Protein AF-A0A3D0QHU1-F1 (afdb_monomer_lite)

Structure (mmCIF, N/CA/C/O backbone):
data_AF-A0A3D0QHU1-F1
#
_entry.id   AF-A0A3D0QHU1-F1
#
loop_
_atom_site.group_PDB
_atom_site.id
_atom_site.type_symbol
_atom_site.label_atom_id
_atom_site.label_alt_id
_atom_site.label_comp_id
_atom_site.label_asym_id
_atom_site.label_entity_id
_atom_site.label_seq_id
_atom_site.pdbx_PDB_ins_code
_atom_site.Cartn_x
_atom_site.Cartn_y
_atom_site.Cartn_z
_atom_site.occupancy
_atom_site.B_iso_or_equiv
_atom_site.auth_seq_id
_atom_site.auth_comp_id
_atom_site.auth_asym_id
_atom_site.auth_atom_id
_atom_site.pdbx_PDB_model_num
ATOM 1 N N . MET A 1 1 ? -29.607 -23.407 36.272 1.00 60.84 1 MET A N 1
ATOM 2 C CA . MET A 1 1 ? -28.582 -22.787 35.402 1.00 60.84 1 MET A CA 1
ATOM 3 C C . MET A 1 1 ? -27.653 -21.960 36.272 1.00 60.84 1 MET A C 1
ATOM 5 O O . MET A 1 1 ? -28.146 -21.357 37.217 1.00 60.84 1 MET A O 1
ATOM 9 N N . SER A 1 2 ? -26.344 -21.975 36.018 1.00 86.00 2 SER A N 1
ATOM 10 C CA . SER A 1 2 ? -25.375 -21.227 36.826 1.00 86.00 2 SER A CA 1
ATOM 11 C C . SER A 1 2 ? -25.426 -19.734 36.488 1.00 86.00 2 SER A C 1
ATOM 13 O O . SER A 1 2 ? -25.485 -19.359 35.318 1.00 86.00 2 SER A O 1
ATOM 15 N N . CYS A 1 3 ? -25.388 -18.875 37.510 1.00 96.00 3 CYS A N 1
ATOM 16 C CA . CYS A 1 3 ? -25.298 -17.421 37.333 1.00 96.00 3 CYS A CA 1
ATOM 17 C C . CYS A 1 3 ? -24.066 -17.012 36.507 1.00 96.00 3 CYS A C 1
ATOM 19 O O . CYS A 1 3 ? -24.105 -16.009 35.809 1.00 96.00 3 CYS A O 1
ATOM 21 N N . GLU A 1 4 ? -23.013 -17.831 36.518 1.00 96.00 4 GLU A N 1
ATOM 22 C CA . GLU A 1 4 ? -21.766 -17.630 35.776 1.00 96.00 4 GLU A CA 1
ATOM 23 C C . GLU A 1 4 ? -21.974 -17.408 34.266 1.00 96.00 4 GLU A C 1
ATOM 25 O O . GLU A 1 4 ? -21.399 -16.481 33.696 1.00 96.00 4 GLU A O 1
ATOM 30 N N . ARG A 1 5 ? -22.857 -18.183 33.614 1.00 95.25 5 ARG A N 1
ATOM 31 C CA . ARG A 1 5 ? -23.176 -17.974 32.187 1.00 95.25 5 ARG A CA 1
ATOM 32 C C . ARG A 1 5 ? -23.801 -16.597 31.960 1.00 95.25 5 ARG A C 1
ATOM 34 O O . ARG A 1 5 ? -23.444 -15.895 31.020 1.00 95.25 5 ARG A O 1
ATOM 41 N N . TYR A 1 6 ? -24.740 -16.211 32.818 1.00 96.25 6 TYR A N 1
ATOM 42 C CA . TYR A 1 6 ? -25.447 -14.940 32.684 1.00 96.25 6 TYR A CA 1
ATOM 43 C C . TYR A 1 6 ? -24.551 -13.745 32.999 1.00 96.25 6 TYR A C 1
ATOM 45 O O . TYR A 1 6 ? -24.709 -12.703 32.374 1.00 96.25 6 TYR A O 1
ATOM 53 N N . GLN A 1 7 ? -23.564 -13.902 33.881 1.00 95.38 7 GLN A N 1
ATOM 54 C CA . GLN A 1 7 ? -22.543 -12.882 34.121 1.00 95.38 7 GLN A CA 1
ATOM 55 C C . GLN A 1 7 ? -21.712 -12.588 32.871 1.00 95.38 7 GLN A C 1
ATOM 57 O O . GLN A 1 7 ? -21.484 -11.426 32.549 1.00 95.38 7 GLN A O 1
ATOM 62 N N . GLN A 1 8 ? -21.343 -13.612 32.098 1.00 94.69 8 GLN A N 1
ATOM 63 C CA . GLN A 1 8 ? -20.674 -13.404 30.809 1.00 94.69 8 GLN A CA 1
ATOM 64 C C . GLN A 1 8 ? -21.583 -12.661 29.817 1.00 94.69 8 GLN A C 1
ATOM 66 O O . GLN A 1 8 ? -21.144 -11.714 29.166 1.00 94.69 8 GLN A O 1
ATOM 71 N N . LEU A 1 9 ? -22.868 -13.033 29.752 1.00 95.81 9 LEU A N 1
ATOM 72 C CA . LEU A 1 9 ? -23.851 -12.377 28.880 1.00 95.81 9 LEU A CA 1
ATOM 73 C C . LEU A 1 9 ? -24.133 -10.919 29.277 1.00 95.81 9 LEU A C 1
ATOM 75 O O . LEU A 1 9 ? -24.399 -10.095 28.403 1.00 95.81 9 LEU A O 1
ATOM 79 N N . LEU A 1 10 ? -24.029 -10.565 30.563 1.00 95.44 10 LEU A N 1
ATOM 80 C CA . LEU A 1 10 ? -24.201 -9.184 31.033 1.00 95.44 10 LEU A CA 1
ATOM 81 C C . LEU A 1 10 ? -23.177 -8.223 30.414 1.00 95.44 10 LEU A C 1
ATOM 83 O O . LEU A 1 10 ? -23.517 -7.070 30.148 1.00 95.44 10 LEU A O 1
ATOM 87 N N . HIS A 1 11 ? -21.953 -8.689 30.153 1.00 91.19 11 HIS A N 1
ATOM 88 C CA . HIS A 1 11 ? -20.897 -7.882 29.533 1.00 91.19 11 HIS A CA 1
ATOM 89 C C . HIS A 1 11 ? -21.036 -7.741 28.012 1.00 91.19 11 HIS A C 1
ATOM 91 O O . HIS A 1 11 ? -20.431 -6.837 27.441 1.00 91.19 11 HIS A O 1
ATOM 97 N N . LEU A 1 12 ? -21.840 -8.598 27.379 1.00 91.88 12 LEU A N 1
ATOM 98 C CA . LEU A 1 12 ? -22.061 -8.639 25.930 1.00 91.88 12 LEU A CA 1
ATOM 99 C C . LEU A 1 12 ? -23.390 -7.993 25.510 1.00 91.88 12 LEU A C 1
ATOM 101 O O . LEU A 1 12 ? -23.784 -8.081 24.355 1.00 91.88 12 LEU A O 1
ATOM 105 N N . ASN A 1 13 ? -24.132 -7.353 26.417 1.00 85.44 13 ASN A N 1
ATOM 106 C CA . ASN A 1 13 ? -25.499 -6.899 26.136 1.00 85.44 13 ASN A CA 1
ATOM 107 C C . ASN A 1 13 ? -25.589 -5.614 25.279 1.00 85.44 13 ASN A C 1
ATOM 109 O O . ASN A 1 13 ? -26.492 -4.793 25.462 1.00 85.44 13 ASN A O 1
ATOM 113 N N . ARG A 1 14 ? -24.648 -5.395 24.355 1.00 85.25 14 ARG A N 1
ATOM 114 C CA . ARG A 1 14 ? -24.746 -4.315 23.370 1.00 85.25 14 ARG A CA 1
ATOM 115 C C . ARG A 1 14 ? -25.581 -4.750 22.165 1.00 85.25 14 ARG A C 1
ATOM 117 O O . ARG A 1 14 ? -25.627 -5.939 21.837 1.00 85.25 14 ARG A O 1
ATOM 124 N N . PRO A 1 15 ? -26.215 -3.794 21.460 1.00 85.56 15 PRO A N 1
ATOM 125 C CA . PRO A 1 15 ? -26.951 -4.097 20.239 1.00 85.56 15 PRO A CA 1
ATOM 126 C C . PRO A 1 15 ? -26.051 -4.819 19.224 1.00 85.56 15 PRO A C 1
ATOM 128 O O . PRO A 1 15 ? -25.080 -4.245 18.740 1.00 85.56 15 PRO A O 1
ATOM 131 N N . GLY A 1 16 ? -26.377 -6.076 18.914 1.00 90.25 16 GLY A N 1
ATOM 132 C CA . GLY A 1 16 ? -25.651 -6.903 17.942 1.00 90.25 16 GLY A CA 1
ATOM 133 C C . GLY A 1 16 ? -24.552 -7.813 18.508 1.00 90.25 16 GLY A C 1
ATOM 134 O O . GLY A 1 16 ? -24.006 -8.603 17.744 1.00 90.25 16 GLY A O 1
ATOM 135 N N . GLU A 1 17 ? -24.243 -7.754 19.808 1.00 93.19 17 GLU A N 1
ATOM 136 C CA . GLU A 1 17 ? -23.217 -8.612 20.435 1.00 93.19 17 GLU A CA 1
ATOM 137 C C . GLU A 1 17 ? -23.781 -9.932 21.004 1.00 93.19 17 GLU A C 1
ATOM 139 O O . GLU A 1 17 ? -23.037 -10.902 21.142 1.00 93.19 17 GLU A O 1
ATOM 144 N N . ILE A 1 18 ? -25.092 -10.007 21.277 1.00 96.56 18 ILE A N 1
ATOM 145 C CA . ILE A 1 18 ? -25.784 -11.229 21.727 1.00 96.56 18 ILE A CA 1
ATOM 146 C C . ILE A 1 18 ? -26.901 -11.647 20.772 1.00 96.56 18 ILE A C 1
ATOM 148 O O . ILE A 1 18 ? -27.542 -10.817 20.122 1.00 96.56 18 ILE A O 1
ATOM 152 N N . SER A 1 19 ? -27.160 -12.956 20.716 1.00 96.38 19 SER A N 1
ATOM 153 C CA . SER A 1 19 ? -28.305 -13.497 19.986 1.00 96.38 19 SER A CA 1
ATOM 154 C C . SER A 1 19 ? -29.624 -13.053 20.638 1.00 96.38 19 SER A C 1
ATOM 156 O O . SER A 1 19 ? -29.691 -12.833 21.849 1.00 96.38 19 SER A O 1
ATOM 158 N N . ALA A 1 20 ? -30.702 -12.945 19.853 1.00 95.81 20 ALA A N 1
ATOM 159 C CA . ALA A 1 20 ? -32.018 -12.580 20.387 1.00 95.81 20 ALA A CA 1
ATOM 160 C C . ALA A 1 20 ? -32.514 -13.579 21.451 1.00 95.81 20 ALA A C 1
ATOM 162 O O . ALA A 1 20 ? -33.100 -13.173 22.452 1.00 95.81 20 ALA A O 1
ATOM 163 N N . VAL A 1 21 ? -32.204 -14.868 21.265 1.00 96.50 21 VAL A N 1
ATOM 164 C CA . VAL A 1 21 ? -32.568 -15.946 22.194 1.00 96.50 21 VAL A CA 1
ATOM 165 C C . VAL A 1 21 ? -31.836 -15.790 23.527 1.00 96.50 21 VAL A C 1
ATOM 167 O O . VAL A 1 21 ? -32.472 -15.847 24.576 1.00 96.50 21 VAL A O 1
ATOM 170 N N . ASP A 1 22 ? -30.525 -15.527 23.507 1.00 96.31 22 ASP A N 1
ATOM 171 C CA . ASP A 1 22 ? -29.757 -15.289 24.738 1.00 96.31 22 ASP A CA 1
ATOM 172 C C . ASP A 1 22 ? -30.190 -13.993 25.438 1.00 96.31 22 ASP A C 1
ATOM 174 O O . ASP A 1 22 ? -30.160 -13.913 26.664 1.00 96.31 22 ASP A O 1
ATOM 178 N N . ALA A 1 23 ? -30.629 -12.983 24.680 1.00 96.38 23 ALA A N 1
ATOM 179 C CA . ALA A 1 23 ? -31.162 -11.743 25.239 1.00 96.38 23 ALA A CA 1
ATOM 180 C C . ALA A 1 23 ? -32.501 -11.955 25.968 1.00 96.38 23 ALA A C 1
ATOM 182 O O . ALA A 1 23 ? -32.732 -11.348 27.018 1.00 96.38 23 ALA A O 1
ATOM 183 N N . ASP A 1 24 ? -33.390 -12.788 25.416 1.00 96.38 24 ASP A N 1
ATOM 184 C CA . ASP A 1 24 ? -34.643 -13.191 26.066 1.00 96.38 24 ASP A CA 1
ATOM 185 C C . ASP A 1 24 ? -34.366 -14.026 27.328 1.00 96.38 24 ASP A C 1
ATOM 187 O O . ASP A 1 24 ? -34.910 -13.719 28.392 1.00 96.38 24 ASP A O 1
ATOM 191 N N . ASP A 1 25 ? -33.468 -15.012 27.235 1.00 96.69 25 ASP A N 1
ATOM 192 C CA . ASP A 1 25 ? -33.069 -15.881 28.354 1.00 96.69 25 ASP A CA 1
ATOM 193 C C . ASP A 1 25 ? -32.425 -15.063 29.490 1.00 96.69 25 ASP A C 1
ATOM 195 O O . ASP A 1 25 ? -32.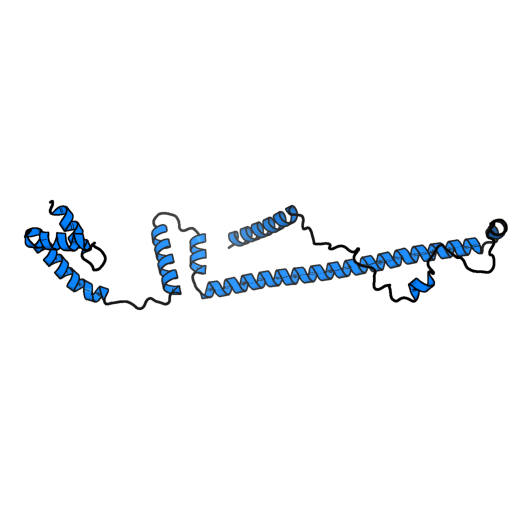798 -15.184 30.659 1.00 96.69 25 ASP A O 1
ATOM 199 N N . LEU A 1 26 ? -31.534 -14.121 29.154 1.00 96.62 26 LEU A N 1
ATOM 200 C CA . LEU A 1 26 ? -30.944 -13.186 30.114 1.00 96.62 26 LEU A CA 1
ATOM 201 C C . LEU A 1 26 ? -32.014 -12.314 30.784 1.00 96.62 26 LEU A C 1
ATOM 203 O O . LEU A 1 26 ? -31.979 -12.137 32.002 1.00 96.62 26 LEU A O 1
ATOM 207 N N . ARG A 1 27 ? -32.991 -11.788 30.030 1.00 96.56 27 ARG A N 1
ATOM 208 C CA . ARG A 1 27 ? -34.102 -11.004 30.603 1.00 96.56 27 ARG A CA 1
ATOM 209 C C . ARG A 1 27 ? -34.943 -11.836 31.567 1.00 96.56 27 ARG A C 1
ATOM 211 O O . ARG A 1 27 ? -35.277 -11.348 32.649 1.00 96.56 27 ARG A O 1
ATOM 218 N N . GLN A 1 28 ? -35.243 -13.082 31.209 1.00 97.12 28 GLN A N 1
ATOM 219 C CA . GLN A 1 28 ? -35.963 -14.000 32.085 1.00 97.12 28 GLN A CA 1
ATOM 220 C C . GLN A 1 28 ? -35.155 -14.301 33.353 1.00 97.12 28 GLN A C 1
ATOM 222 O O . GLN A 1 28 ? -35.708 -14.266 34.453 1.00 97.12 28 GLN A O 1
ATOM 227 N N . HIS A 1 29 ? -33.847 -14.530 33.238 1.00 97.44 29 HIS A N 1
ATOM 228 C CA . HIS A 1 29 ? -32.978 -14.772 34.387 1.00 97.44 29 HIS A CA 1
ATOM 229 C C . HIS A 1 29 ? -32.900 -13.562 35.329 1.00 97.44 29 HIS A C 1
ATOM 231 O O . HIS A 1 29 ? -33.036 -13.713 36.545 1.00 97.44 29 HIS A O 1
ATOM 237 N N . LEU A 1 30 ? -32.750 -12.353 34.782 1.00 97.38 30 LEU A N 1
ATOM 238 C CA . LEU A 1 30 ? -32.680 -11.112 35.561 1.00 97.38 30 LEU A CA 1
ATOM 239 C C . LEU A 1 30 ? -33.965 -10.809 36.340 1.00 97.38 30 LEU A C 1
ATOM 241 O O . LEU A 1 30 ? -33.897 -10.120 37.356 1.00 97.38 30 LEU A O 1
ATOM 245 N N . ALA A 1 31 ? -35.112 -11.334 35.901 1.00 97.75 31 ALA A N 1
ATOM 246 C CA . ALA A 1 31 ? -36.370 -11.221 36.637 1.00 97.75 31 ALA A CA 1
ATOM 247 C C . ALA A 1 31 ? -36.408 -12.094 37.906 1.00 97.75 31 ALA A C 1
ATOM 249 O O . ALA A 1 31 ? -37.141 -11.773 38.838 1.00 97.75 31 ALA A O 1
ATOM 250 N N . HIS A 1 32 ? -35.621 -13.174 37.955 1.00 97.44 32 HIS A N 1
ATOM 251 C CA . HIS A 1 32 ? -35.656 -14.158 39.044 1.00 97.44 32 HIS A CA 1
ATOM 252 C C . HIS A 1 32 ? -34.399 -14.140 39.929 1.00 97.44 32 HIS A C 1
ATOM 254 O O . HIS A 1 32 ? -34.442 -14.630 41.055 1.00 97.44 32 HIS A O 1
ATOM 260 N N . CYS A 1 33 ? -33.276 -13.597 39.447 1.00 98.00 33 CYS A N 1
ATOM 261 C CA . CYS A 1 33 ? -31.999 -13.599 40.159 1.00 98.00 33 CYS A CA 1
ATOM 262 C C . CYS A 1 33 ? -31.597 -12.191 40.628 1.00 98.00 33 CYS A C 1
ATOM 264 O O . CYS A 1 33 ? -31.158 -11.353 39.836 1.00 98.00 33 CYS A O 1
ATOM 266 N N . GLU A 1 34 ? -31.693 -11.941 41.938 1.00 97.81 34 GLU A N 1
ATOM 267 C CA . GLU A 1 34 ? -31.392 -10.630 42.527 1.00 97.81 34 GLU A CA 1
ATOM 268 C C . GLU A 1 34 ? -29.927 -10.206 42.322 1.00 97.81 34 GLU A C 1
ATOM 270 O O . GLU A 1 34 ? -29.672 -9.055 41.956 1.00 97.81 34 GLU A O 1
ATOM 275 N N . SER A 1 35 ? -28.966 -11.123 42.476 1.00 97.38 35 SER A N 1
ATOM 276 C CA . SER A 1 35 ? -27.535 -10.821 42.323 1.00 97.38 35 SER A CA 1
ATOM 277 C C . SER A 1 35 ? -27.187 -10.356 40.905 1.00 97.38 35 SER A C 1
ATOM 279 O O . SER A 1 35 ? -26.593 -9.288 40.741 1.00 97.38 35 SER A O 1
ATOM 281 N N . CYS A 1 36 ? -27.635 -11.089 39.881 1.00 97.56 36 CYS A N 1
ATOM 282 C CA . CYS A 1 36 ? -27.457 -10.709 38.479 1.00 97.56 36 CYS A CA 1
ATOM 283 C C . CYS A 1 36 ? -28.189 -9.398 38.153 1.00 97.56 36 CYS A C 1
ATOM 285 O O . CYS A 1 36 ? -27.667 -8.567 37.411 1.00 97.56 36 CYS A O 1
ATOM 287 N N . SER A 1 37 ? -29.364 -9.153 38.750 1.00 98.00 37 SER A N 1
ATOM 288 C CA . SER A 1 37 ? -30.095 -7.890 38.566 1.00 98.00 37 SER A CA 1
ATOM 289 C C . SER A 1 37 ? -29.331 -6.677 39.121 1.00 98.00 37 SER A C 1
ATOM 291 O O . SER A 1 37 ? -29.318 -5.604 38.509 1.00 98.00 37 SER A O 1
ATOM 293 N N . LEU A 1 38 ? -28.652 -6.837 40.263 1.00 98.06 38 LEU A N 1
ATOM 294 C CA . LEU A 1 38 ? -27.828 -5.793 40.871 1.00 98.06 38 LEU A CA 1
ATOM 295 C C . LEU A 1 38 ? -26.593 -5.497 40.023 1.00 98.06 38 LEU A C 1
ATOM 297 O O . LEU A 1 38 ? -26.246 -4.328 39.836 1.00 98.06 38 LEU A O 1
ATOM 301 N N . GLU A 1 39 ? -25.950 -6.537 39.499 1.00 97.19 39 GLU A N 1
ATOM 302 C CA . GLU A 1 39 ? -24.809 -6.420 38.593 1.00 97.19 39 GLU A CA 1
ATOM 303 C C . GLU A 1 39 ? -25.204 -5.731 37.283 1.00 97.19 39 GLU A C 1
ATOM 305 O O . GLU A 1 39 ? -24.566 -4.756 36.881 1.00 97.19 39 GLU A O 1
ATOM 310 N N . TRP A 1 40 ? -26.344 -6.108 36.703 1.00 97.00 40 TRP A N 1
ATOM 311 C CA . TRP A 1 40 ? -26.905 -5.448 35.527 1.00 97.00 40 TRP A CA 1
ATOM 312 C C . TRP A 1 40 ? -27.123 -3.945 35.736 1.00 97.00 40 TRP A C 1
ATOM 314 O O . TRP A 1 40 ? -26.725 -3.127 34.907 1.00 97.00 40 TRP A O 1
ATOM 324 N N . ARG A 1 41 ? -27.663 -3.536 36.893 1.00 97.38 41 ARG A N 1
ATOM 325 C CA . ARG A 1 41 ? -27.813 -2.107 37.241 1.00 97.38 41 ARG A CA 1
ATOM 326 C C . ARG A 1 41 ? -26.475 -1.377 37.396 1.00 97.38 41 ARG A C 1
ATOM 328 O O . ARG A 1 41 ? -26.444 -0.147 37.297 1.00 97.38 41 ARG A O 1
ATOM 335 N N . ARG A 1 42 ? -25.378 -2.075 37.713 1.00 96.62 42 ARG A N 1
ATOM 336 C CA . ARG A 1 42 ? -24.026 -1.484 37.745 1.00 96.62 42 ARG A CA 1
ATOM 337 C C . ARG A 1 42 ? -23.501 -1.290 36.327 1.00 96.62 42 ARG A C 1
ATOM 339 O O . ARG A 1 42 ? -23.048 -0.190 36.023 1.00 96.62 42 ARG A O 1
ATOM 346 N N . VAL A 1 43 ? -23.649 -2.298 35.465 1.00 95.12 43 VAL A N 1
ATOM 347 C CA . VAL A 1 43 ? -23.278 -2.221 34.042 1.00 95.12 43 VAL A CA 1
ATOM 348 C C . VAL A 1 43 ? -24.036 -1.090 33.347 1.00 95.12 43 VAL A C 1
ATOM 350 O O . VAL A 1 43 ? -23.408 -0.202 32.781 1.00 95.12 43 VAL A O 1
ATOM 353 N N . GLN A 1 44 ? -25.361 -1.013 33.511 1.00 94.50 44 GLN A N 1
ATOM 354 C CA . GLN A 1 44 ? -26.166 0.074 32.937 1.00 94.50 44 GLN A CA 1
ATOM 355 C C . GLN A 1 44 ? -25.738 1.467 33.414 1.00 94.50 44 GLN A C 1
ATOM 357 O O . GLN A 1 44 ? -25.814 2.438 32.662 1.00 94.50 44 GLN A O 1
ATOM 362 N N . ARG A 1 45 ? -25.302 1.600 34.674 1.00 95.75 45 ARG A N 1
ATOM 363 C CA . ARG A 1 45 ? -24.761 2.871 35.177 1.00 95.75 45 ARG A CA 1
ATOM 364 C C . ARG A 1 45 ? -23.425 3.204 34.524 1.00 95.75 45 ARG A C 1
ATOM 366 O O . ARG A 1 45 ? -23.241 4.355 34.152 1.00 95.75 45 ARG A O 1
ATOM 373 N N . ALA A 1 46 ? -22.533 2.228 34.369 1.00 94.12 46 ALA A N 1
ATOM 374 C CA . ALA A 1 46 ? -21.262 2.413 33.673 1.00 94.12 46 ALA A CA 1
ATOM 375 C C . ALA A 1 46 ? -21.472 2.792 32.197 1.00 94.12 46 ALA A C 1
ATOM 377 O O . ALA A 1 46 ? -20.829 3.719 31.709 1.00 94.12 46 ALA A O 1
ATOM 378 N N . ASP A 1 47 ? -22.428 2.158 31.515 1.00 91.88 47 ASP A N 1
ATOM 379 C CA . ASP A 1 47 ? -22.758 2.466 30.122 1.00 91.88 47 ASP A CA 1
ATOM 380 C C . ASP A 1 47 ? -23.192 3.919 29.925 1.00 91.88 47 ASP A C 1
ATOM 382 O O . ASP A 1 47 ? -22.760 4.548 28.963 1.00 91.88 47 ASP A O 1
ATOM 386 N N . LYS A 1 48 ? -23.941 4.507 30.869 1.00 92.75 48 LYS A N 1
ATOM 387 C CA . LYS A 1 48 ? -24.302 5.937 30.811 1.00 92.75 48 LYS A CA 1
ATOM 388 C C . LYS A 1 48 ? -23.087 6.869 30.801 1.00 92.75 48 LYS A C 1
ATOM 390 O O . LYS A 1 48 ? -23.164 7.940 30.209 1.00 92.75 48 LYS A O 1
ATOM 395 N N . PHE A 1 49 ? -21.980 6.484 31.438 1.00 93.75 49 PHE A N 1
ATOM 396 C CA . PHE A 1 49 ? -20.734 7.259 31.407 1.00 93.75 49 PHE A CA 1
ATOM 397 C C . PHE A 1 49 ? -19.922 7.017 30.133 1.00 93.75 49 PHE A C 1
ATOM 399 O O . PHE A 1 49 ? -19.162 7.890 29.720 1.00 93.75 49 PHE A O 1
ATOM 406 N N . LEU A 1 50 ? -20.075 5.849 29.506 1.00 90.56 50 LEU A N 1
ATOM 407 C CA . LEU A 1 50 ? -19.398 5.514 28.254 1.00 90.56 50 LEU A CA 1
ATOM 408 C C . LEU A 1 50 ? -20.126 6.067 27.027 1.00 90.56 50 LEU A C 1
ATOM 410 O O . LEU A 1 50 ? -19.483 6.303 26.010 1.00 90.56 50 LEU A O 1
ATOM 414 N N . GLU A 1 51 ? -21.434 6.299 27.110 1.00 89.62 51 GLU A N 1
ATOM 415 C CA . GLU A 1 51 ? -22.240 6.764 25.980 1.00 89.62 51 GLU A CA 1
ATOM 416 C C . GLU A 1 51 ? -21.728 8.073 25.348 1.00 89.62 51 GLU A C 1
ATOM 418 O O . GLU A 1 51 ? -21.578 8.108 24.127 1.00 89.62 51 GLU A O 1
ATOM 423 N N . PRO A 1 52 ? -21.326 9.112 26.113 1.00 91.19 52 PRO A N 1
ATOM 424 C CA . PRO A 1 52 ? -20.717 10.309 25.533 1.00 91.19 52 PRO A CA 1
ATOM 425 C C . PRO A 1 52 ? -19.422 10.004 24.770 1.00 91.19 52 PRO A C 1
ATOM 427 O O . PRO A 1 52 ? -19.216 10.524 23.675 1.00 91.19 52 PRO A O 1
ATOM 430 N N . LEU A 1 53 ? -18.579 9.112 25.303 1.00 88.75 53 LEU A N 1
ATOM 431 C CA . LEU A 1 53 ? -17.329 8.698 24.656 1.00 88.75 53 LEU A CA 1
ATOM 432 C C . LEU A 1 53 ? -17.582 7.900 23.372 1.00 88.75 53 LEU A C 1
ATOM 434 O O . LEU A 1 53 ? -16.801 8.003 22.435 1.00 88.75 53 LEU A O 1
ATOM 438 N N . ARG A 1 54 ? -18.670 7.123 23.318 1.00 84.81 54 ARG A N 1
ATOM 439 C CA . ARG A 1 54 ? -19.090 6.375 22.121 1.00 84.81 54 ARG A CA 1
ATOM 440 C C . ARG A 1 54 ? -19.725 7.278 21.069 1.00 84.81 54 ARG A C 1
ATOM 442 O O . ARG A 1 54 ? -19.498 7.081 19.882 1.00 84.81 54 ARG A O 1
ATOM 449 N N . SER A 1 55 ? -20.507 8.265 21.505 1.00 87.25 55 SER A N 1
ATOM 450 C CA . SER A 1 55 ? -21.119 9.263 20.621 1.00 87.25 55 SER A CA 1
ATOM 451 C C . SER A 1 55 ? -20.083 10.193 19.989 1.00 87.25 55 SER A C 1
ATOM 453 O O . SER A 1 55 ? -20.318 10.765 18.925 1.00 87.25 55 SER A O 1
ATOM 455 N N . PHE A 1 56 ? -18.909 10.307 20.616 1.00 86.25 56 PHE A N 1
ATOM 456 C CA . PHE A 1 56 ? -17.749 10.935 20.017 1.00 86.25 56 PHE A CA 1
ATOM 457 C C . PHE A 1 56 ? -17.215 10.022 18.909 1.00 86.25 56 PHE A C 1
ATOM 459 O O . PHE A 1 56 ? -16.369 9.161 19.133 1.00 86.25 56 PHE A O 1
ATOM 466 N N . SER A 1 57 ? -17.740 10.200 17.699 1.00 78.19 57 SER A N 1
ATOM 467 C CA . SER A 1 57 ? -17.153 9.649 16.483 1.00 78.19 57 SER A CA 1
ATOM 468 C C . SER A 1 57 ? -16.141 10.674 15.972 1.00 78.19 57 SER A C 1
ATOM 470 O O . SER A 1 57 ? -16.542 11.626 15.296 1.00 78.19 57 SER A O 1
ATOM 472 N N . PRO A 1 58 ? -14.847 10.582 16.340 1.00 78.44 58 PRO A N 1
ATOM 473 C CA . PRO A 1 58 ? -13.863 11.459 15.737 1.00 78.44 58 PRO A CA 1
ATOM 474 C C . PRO A 1 58 ? -13.899 11.193 14.239 1.00 78.44 58 PRO A C 1
ATOM 476 O O . PRO A 1 58 ? -13.757 10.043 13.817 1.00 78.44 58 PRO A O 1
ATOM 479 N N . THR A 1 59 ? -14.094 12.241 13.438 1.00 80.19 59 THR A N 1
ATOM 480 C CA . THR A 1 59 ? -13.889 12.142 11.996 1.00 80.19 59 THR A CA 1
ATOM 481 C C . THR A 1 59 ? -12.487 11.579 11.810 1.00 80.19 59 THR A C 1
ATOM 483 O O . THR A 1 59 ? -11.527 12.231 12.243 1.00 80.19 59 THR A O 1
ATOM 486 N N . PRO A 1 60 ? -12.344 10.357 11.266 1.00 69.81 60 PRO A N 1
ATOM 487 C CA . PRO A 1 60 ? -11.030 9.776 11.129 1.00 69.81 60 PRO A CA 1
ATOM 488 C C . PRO A 1 60 ? -10.197 10.742 10.285 1.00 69.81 60 PRO A C 1
ATOM 490 O O . PRO A 1 60 ? -10.716 11.310 9.314 1.00 69.81 60 PRO A O 1
ATOM 493 N N . PRO A 1 61 ? -8.921 10.967 10.639 1.00 72.75 61 PRO A N 1
ATOM 494 C CA . PRO A 1 61 ? -8.030 11.648 9.719 1.00 72.75 61 PRO A CA 1
ATOM 495 C C . PRO A 1 61 ? -8.088 10.896 8.383 1.00 72.75 61 PRO A C 1
ATOM 497 O O . PRO A 1 61 ? -8.343 9.689 8.377 1.00 72.75 61 PRO A O 1
ATOM 500 N N . GLY A 1 62 ? -7.918 11.613 7.265 1.00 85.69 62 GLY A N 1
ATOM 501 C CA . GLY A 1 62 ? -8.113 11.057 5.921 1.00 85.69 62 GLY A CA 1
ATOM 502 C C . GLY A 1 62 ? -7.521 9.644 5.767 1.00 85.69 62 GLY A C 1
ATOM 503 O O . GLY A 1 62 ? -6.532 9.326 6.429 1.00 85.69 62 GLY A O 1
ATOM 504 N N . PRO A 1 63 ? -8.104 8.784 4.915 1.00 83.38 63 PRO A N 1
ATOM 505 C CA . PRO A 1 63 ? -7.860 7.331 4.903 1.00 83.38 63 PRO A CA 1
ATOM 506 C C . PRO A 1 63 ? -6.371 6.930 4.863 1.00 83.38 63 PRO A C 1
ATOM 508 O O . PRO A 1 63 ? -5.963 5.910 5.425 1.00 83.38 63 PRO A O 1
ATOM 511 N N . GLU A 1 64 ? -5.539 7.769 4.252 1.00 79.25 64 GLU A N 1
ATOM 512 C CA . GLU A 1 64 ? -4.083 7.636 4.190 1.00 79.25 64 GLU A CA 1
ATOM 513 C C . GLU A 1 64 ? -3.411 7.719 5.572 1.00 79.25 64 GLU A C 1
ATOM 515 O O . GLU A 1 64 ? -2.552 6.897 5.897 1.00 79.25 64 GLU A O 1
ATOM 520 N N . MET A 1 65 ? -3.835 8.662 6.418 1.00 80.75 65 MET A N 1
ATOM 521 C CA . MET A 1 65 ? -3.310 8.839 7.775 1.00 80.75 65 MET A CA 1
ATOM 522 C C . MET A 1 65 ? -3.745 7.704 8.699 1.00 80.75 65 MET A C 1
ATOM 524 O O . MET A 1 65 ? -2.948 7.254 9.518 1.00 80.75 65 MET A O 1
ATOM 528 N N . LEU A 1 66 ? -4.973 7.196 8.538 1.00 84.31 66 LEU A N 1
ATOM 529 C CA . LEU A 1 66 ? -5.450 6.045 9.309 1.00 84.31 66 LEU A CA 1
ATOM 530 C C . LEU A 1 66 ? -4.607 4.797 9.010 1.00 84.31 66 LEU A C 1
ATOM 532 O O . LEU A 1 66 ? -4.176 4.098 9.924 1.00 84.31 66 LEU A O 1
ATOM 536 N N . THR A 1 67 ? -4.318 4.556 7.729 1.00 82.75 67 THR A N 1
ATOM 537 C CA . THR A 1 67 ? -3.472 3.435 7.297 1.00 82.75 67 THR A CA 1
ATOM 538 C C . THR A 1 67 ? -2.054 3.577 7.848 1.00 82.75 67 THR A C 1
ATOM 540 O O . THR A 1 67 ? -1.484 2.605 8.346 1.00 82.75 67 THR A O 1
ATOM 543 N N . ALA A 1 68 ? -1.491 4.787 7.807 1.00 81.94 68 ALA A N 1
ATOM 544 C CA . ALA A 1 68 ? -0.177 5.062 8.376 1.00 81.94 68 ALA A CA 1
ATOM 545 C C . ALA A 1 68 ? -0.142 4.823 9.897 1.00 81.94 68 ALA A C 1
ATOM 547 O O . ALA A 1 68 ? 0.796 4.190 10.382 1.00 81.94 68 ALA A O 1
ATOM 548 N N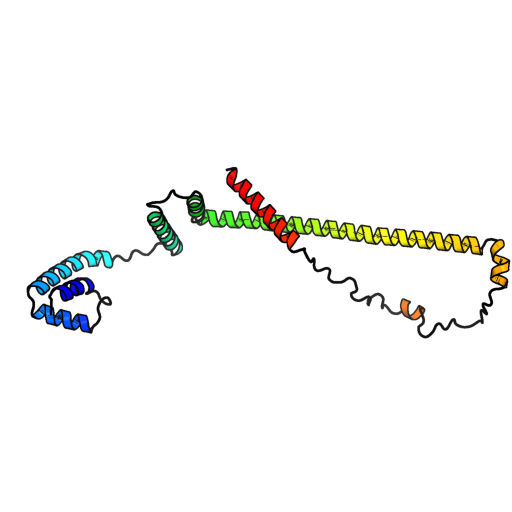 . ASP A 1 69 ? -1.165 5.262 10.639 1.00 84.38 69 ASP A N 1
ATOM 549 C CA . ASP A 1 69 ? -1.214 5.119 12.101 1.00 84.38 69 ASP A CA 1
ATOM 550 C C . ASP A 1 69 ? -1.425 3.659 12.533 1.00 84.38 69 ASP A C 1
ATOM 552 O O . ASP A 1 69 ? -0.753 3.177 13.446 1.00 84.38 69 ASP A O 1
ATOM 556 N N . ILE A 1 70 ? -2.282 2.909 11.827 1.00 86.69 70 ILE A N 1
ATOM 557 C CA . ILE A 1 70 ? -2.453 1.463 12.047 1.00 86.69 70 ILE A CA 1
ATOM 558 C C . ILE A 1 70 ? -1.133 0.734 11.790 1.00 86.69 70 ILE A C 1
ATOM 560 O O . ILE A 1 70 ? -0.670 -0.022 12.645 1.00 86.69 70 ILE A O 1
ATOM 564 N N . MET A 1 71 ? -0.495 0.985 10.644 1.00 83.50 71 MET A N 1
ATOM 565 C CA . MET A 1 71 ? 0.772 0.339 10.293 1.00 83.50 71 MET A CA 1
ATOM 566 C C . MET A 1 71 ? 1.880 0.672 11.293 1.00 83.50 71 MET A C 1
ATOM 568 O O . MET A 1 71 ? 2.683 -0.203 11.616 1.00 83.50 71 MET A O 1
ATOM 572 N N . ARG A 1 72 ? 1.901 1.904 11.813 1.00 82.75 72 ARG A N 1
ATOM 573 C CA . ARG A 1 72 ? 2.820 2.329 12.870 1.00 82.75 72 ARG A CA 1
ATOM 574 C C . ARG A 1 72 ? 2.585 1.548 14.164 1.00 82.75 72 ARG A C 1
ATOM 576 O O . ARG A 1 72 ? 3.529 0.971 14.693 1.00 82.75 72 ARG A O 1
ATOM 583 N N . ARG A 1 73 ? 1.337 1.447 14.636 1.00 84.94 73 ARG A N 1
ATOM 584 C CA . ARG A 1 73 ? 1.003 0.708 15.871 1.00 84.94 73 ARG A CA 1
ATOM 585 C C . ARG A 1 73 ? 1.276 -0.790 15.768 1.00 84.94 73 ARG A C 1
ATOM 587 O O . ARG A 1 73 ? 1.764 -1.379 16.731 1.00 84.94 73 ARG A O 1
ATOM 594 N N . VAL A 1 74 ? 0.987 -1.406 14.620 1.00 85.38 74 VAL A N 1
ATOM 595 C CA . VAL A 1 74 ? 1.302 -2.825 14.365 1.00 85.38 74 VAL A CA 1
ATOM 596 C C . VAL A 1 74 ? 2.812 -3.059 14.437 1.00 85.38 74 VAL A C 1
ATOM 598 O O . VAL A 1 74 ? 3.260 -4.037 15.027 1.00 85.38 74 VAL A O 1
ATOM 601 N N . ARG A 1 75 ? 3.617 -2.136 13.901 1.00 75.88 75 ARG A N 1
ATOM 602 C CA . ARG A 1 75 ? 5.080 -2.213 14.002 1.00 75.88 75 ARG A CA 1
ATOM 603 C C . ARG A 1 75 ? 5.584 -1.989 15.422 1.00 75.88 75 ARG A C 1
ATOM 605 O O . ARG A 1 75 ? 6.431 -2.749 15.879 1.00 75.88 75 ARG A O 1
ATOM 612 N N . ASP A 1 76 ? 5.039 -1.007 16.137 1.00 82.62 76 ASP A N 1
ATOM 613 C CA . ASP A 1 76 ? 5.425 -0.731 17.524 1.00 82.62 76 ASP A CA 1
ATOM 614 C C . ASP A 1 76 ? 5.137 -1.939 18.433 1.00 82.62 76 ASP A C 1
ATOM 616 O O . ASP A 1 76 ? 6.004 -2.335 19.211 1.00 82.62 76 ASP A O 1
ATOM 620 N N . THR A 1 77 ? 3.985 -2.595 18.254 1.00 80.81 77 THR A N 1
ATOM 621 C CA . THR A 1 77 ? 3.623 -3.829 18.979 1.00 80.81 77 THR A CA 1
ATOM 622 C C . THR A 1 77 ? 4.418 -5.062 18.544 1.00 80.81 77 THR A C 1
ATOM 624 O O . THR A 1 77 ? 4.699 -5.919 19.375 1.00 80.81 77 THR A O 1
ATOM 627 N N . ALA A 1 78 ? 4.842 -5.155 17.280 1.00 73.19 78 ALA A N 1
ATOM 628 C CA . ALA A 1 78 ? 5.745 -6.216 16.827 1.00 73.19 78 ALA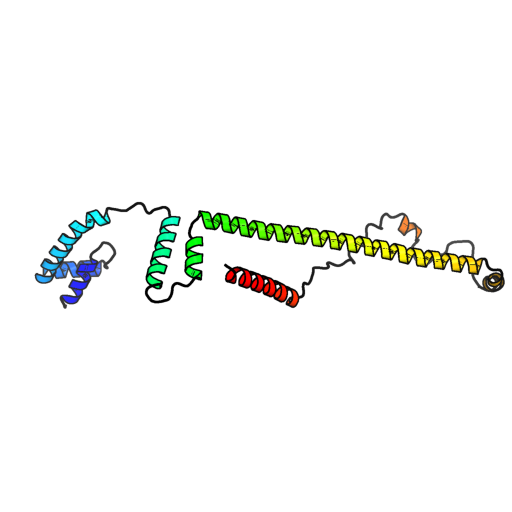 A CA 1
ATOM 629 C C . ALA A 1 78 ? 7.192 -6.020 17.327 1.00 73.19 78 ALA A C 1
ATOM 631 O O . ALA A 1 78 ? 7.936 -6.986 17.492 1.00 73.19 78 ALA A O 1
ATOM 632 N N . SER A 1 79 ? 7.599 -4.773 17.586 1.00 62.00 79 SER A N 1
ATOM 633 C CA . SER A 1 79 ? 8.986 -4.412 17.909 1.00 62.00 79 SER A CA 1
ATOM 634 C C . SER A 1 79 ? 9.376 -4.537 19.387 1.00 62.00 79 SER A C 1
ATOM 636 O O . SER A 1 79 ? 10.542 -4.344 19.722 1.00 62.00 79 SER A O 1
ATOM 638 N N . THR A 1 80 ? 8.460 -4.910 20.287 1.00 65.81 80 THR A N 1
ATOM 639 C CA . THR A 1 80 ? 8.723 -4.973 21.740 1.00 65.81 80 THR A CA 1
ATOM 640 C C . THR A 1 80 ? 9.721 -6.051 22.197 1.00 65.81 80 THR A C 1
ATOM 642 O O . THR A 1 80 ? 9.985 -6.143 23.391 1.00 65.81 80 THR A O 1
ATOM 645 N N . GLY A 1 81 ? 10.321 -6.843 21.299 1.00 60.97 81 GLY A N 1
ATOM 646 C CA . GLY A 1 81 ? 11.284 -7.887 21.688 1.00 60.97 81 GLY A CA 1
ATOM 647 C C . GLY A 1 81 ? 12.476 -8.122 20.757 1.00 60.97 81 GLY A C 1
ATOM 648 O O . GLY A 1 81 ? 13.333 -8.937 21.083 1.00 60.97 81 GLY A O 1
ATOM 649 N N . SER A 1 82 ? 12.572 -7.437 19.619 1.00 56.34 82 SER A N 1
ATOM 650 C CA . SER A 1 82 ? 13.582 -7.722 18.595 1.00 56.34 82 SER A CA 1
ATOM 651 C C . SER A 1 82 ? 14.214 -6.420 18.126 1.00 56.34 82 SER A C 1
ATOM 653 O O . SER A 1 82 ? 13.502 -5.450 17.871 1.00 56.34 82 SER A O 1
ATOM 655 N N . GLN A 1 83 ? 15.547 -6.383 18.063 1.00 69.00 83 GLN A N 1
ATOM 656 C CA . GLN A 1 83 ? 16.327 -5.256 17.555 1.00 69.00 83 GLN A CA 1
ATOM 657 C C . GLN A 1 83 ? 15.666 -4.682 16.297 1.00 69.00 83 GLN A C 1
ATOM 659 O O . GLN A 1 83 ? 15.543 -5.384 15.295 1.00 69.00 83 GLN A O 1
ATOM 664 N N . ARG A 1 84 ? 15.230 -3.415 16.355 1.00 67.00 84 ARG A N 1
ATOM 665 C CA . ARG A 1 84 ? 14.675 -2.710 15.193 1.00 67.00 84 ARG A CA 1
ATOM 666 C C . ARG A 1 84 ? 15.674 -2.821 14.046 1.00 67.00 84 ARG A C 1
ATOM 668 O O . ARG A 1 84 ? 16.756 -2.234 14.108 1.00 67.00 84 ARG A O 1
ATOM 675 N N . SER A 1 85 ? 15.310 -3.593 13.028 1.00 78.44 85 SER A N 1
ATOM 676 C CA . SER A 1 85 ? 16.119 -3.767 11.833 1.00 78.44 85 SER A CA 1
ATOM 677 C C . SER A 1 85 ? 16.273 -2.411 11.150 1.00 78.44 85 SER A C 1
ATOM 679 O O . SER A 1 85 ? 15.324 -1.629 11.073 1.00 78.44 85 SER A O 1
ATOM 681 N N . ILE A 1 86 ? 17.465 -2.117 10.631 1.00 82.44 86 ILE A N 1
ATOM 682 C CA . ILE A 1 86 ? 17.736 -0.892 9.857 1.00 82.44 86 ILE A CA 1
ATOM 683 C C . ILE A 1 86 ? 16.735 -0.764 8.694 1.00 82.44 86 ILE A C 1
ATOM 685 O O . ILE A 1 86 ? 16.314 0.339 8.346 1.00 82.44 86 ILE A O 1
ATOM 689 N N . ILE A 1 87 ? 16.277 -1.902 8.165 1.00 81.12 87 ILE A N 1
ATOM 690 C CA . ILE A 1 87 ? 15.273 -1.996 7.104 1.00 81.12 87 ILE A CA 1
ATOM 691 C C . ILE A 1 87 ? 13.933 -1.392 7.549 1.00 81.12 87 ILE A C 1
ATOM 693 O O . ILE A 1 87 ? 13.329 -0.642 6.785 1.00 81.12 87 ILE A O 1
ATOM 697 N N . ASP A 1 88 ? 13.494 -1.635 8.788 1.00 79.81 88 ASP A N 1
ATOM 698 C CA . ASP A 1 88 ? 12.235 -1.079 9.305 1.00 79.81 88 ASP A CA 1
ATOM 699 C C . ASP A 1 88 ? 12.302 0.447 9.410 1.00 79.81 88 ASP A C 1
ATOM 701 O O . ASP A 1 88 ? 11.334 1.141 9.100 1.00 79.81 88 ASP A O 1
ATOM 705 N N . ARG A 1 89 ? 13.476 0.985 9.765 1.00 81.31 89 ARG A N 1
ATOM 706 C CA . ARG A 1 89 ? 13.708 2.434 9.834 1.00 81.31 89 ARG A CA 1
ATOM 707 C C . ARG A 1 89 ? 13.681 3.086 8.453 1.00 81.31 89 ARG A C 1
ATOM 709 O O . ARG A 1 89 ? 13.170 4.195 8.307 1.00 81.31 89 ARG A O 1
ATOM 716 N N . ILE A 1 90 ? 14.212 2.403 7.440 1.00 81.69 90 ILE A N 1
ATOM 717 C CA . ILE A 1 90 ? 14.138 2.861 6.049 1.00 81.69 90 ILE A CA 1
ATOM 718 C C . ILE A 1 90 ? 12.681 2.808 5.569 1.00 81.69 90 ILE A C 1
ATOM 720 O O . ILE A 1 90 ? 12.186 3.786 5.010 1.00 81.69 90 ILE A O 1
ATOM 724 N N . LEU A 1 91 ? 11.957 1.721 5.847 1.00 82.00 91 LEU A N 1
ATOM 725 C CA . LEU A 1 91 ? 10.542 1.582 5.489 1.00 82.00 91 LEU A CA 1
ATOM 726 C C . LEU A 1 91 ? 9.656 2.646 6.153 1.00 82.00 91 LEU A C 1
ATOM 728 O O . LEU A 1 91 ? 8.753 3.159 5.491 1.00 82.00 91 LEU A O 1
ATOM 732 N N . ASP A 1 92 ? 9.931 3.024 7.407 1.00 81.94 92 ASP A N 1
ATOM 733 C CA . ASP A 1 92 ? 9.266 4.135 8.108 1.00 81.94 92 ASP A CA 1
ATOM 734 C C . ASP A 1 92 ? 9.393 5.457 7.338 1.00 81.94 92 ASP A C 1
ATOM 736 O O . ASP A 1 92 ? 8.408 6.178 7.163 1.00 81.94 92 ASP A O 1
ATOM 740 N N . ILE A 1 93 ? 10.584 5.751 6.814 1.00 83.75 93 ILE A N 1
ATOM 741 C CA . ILE A 1 93 ? 10.843 6.960 6.020 1.00 83.75 93 ILE A CA 1
ATOM 742 C C . ILE A 1 93 ? 10.038 6.934 4.710 1.00 83.75 93 ILE A C 1
ATOM 744 O O . ILE A 1 93 ? 9.476 7.954 4.304 1.00 83.75 93 ILE A O 1
ATOM 748 N N . PHE A 1 94 ? 9.878 5.758 4.100 1.00 81.12 94 PHE A N 1
ATOM 749 C CA . PHE A 1 94 ? 9.036 5.571 2.917 1.00 81.12 94 PHE A CA 1
ATOM 750 C C . PHE A 1 94 ? 7.525 5.663 3.192 1.00 81.12 94 PHE A C 1
ATOM 752 O O . PHE A 1 94 ? 6.755 5.669 2.234 1.00 81.12 94 PHE A O 1
ATOM 759 N N . LEU A 1 95 ? 7.041 5.750 4.439 1.00 80.19 95 LEU A N 1
ATOM 760 C CA . LEU A 1 95 ? 5.612 6.003 4.702 1.00 80.19 95 LEU A CA 1
ATOM 761 C C . LEU A 1 95 ? 5.204 7.465 4.553 1.00 80.19 95 LEU A C 1
ATOM 763 O O . LEU A 1 95 ? 4.017 7.734 4.371 1.00 80.19 95 LEU A O 1
ATOM 767 N N . VAL A 1 96 ? 6.154 8.398 4.575 1.00 84.50 96 VAL A N 1
ATOM 768 C CA . VAL A 1 96 ? 5.851 9.818 4.397 1.00 84.50 96 VAL A CA 1
ATOM 769 C C . VAL A 1 96 ? 5.512 10.081 2.920 1.00 84.50 96 VAL A C 1
ATOM 771 O O . VAL A 1 96 ? 6.347 9.799 2.056 1.00 84.50 96 VAL A O 1
ATOM 774 N N . PRO A 1 97 ? 4.335 10.656 2.591 1.00 79.81 97 PRO A N 1
ATOM 775 C CA . PRO A 1 97 ? 3.900 10.840 1.203 1.00 79.81 97 PRO A CA 1
ATOM 776 C C . PRO A 1 97 ? 4.923 11.590 0.345 1.00 79.81 97 PRO A C 1
ATOM 778 O O . PRO A 1 97 ? 5.216 11.175 -0.772 1.00 79.81 97 PRO A O 1
ATOM 781 N N . GLY A 1 98 ? 5.539 12.644 0.893 1.00 87.44 98 GLY A N 1
ATOM 782 C CA . GLY A 1 98 ? 6.557 13.426 0.186 1.00 87.44 98 GLY A CA 1
ATOM 783 C C . GLY A 1 98 ? 7.780 12.606 -0.239 1.00 87.44 98 GLY A C 1
ATOM 784 O O . GLY A 1 98 ? 8.288 12.793 -1.341 1.00 87.44 98 GLY A O 1
ATOM 785 N N . VAL A 1 99 ? 8.209 11.651 0.592 1.00 88.00 99 VAL A N 1
ATOM 786 C CA . VAL A 1 99 ? 9.361 10.784 0.296 1.00 88.00 99 VAL A CA 1
ATOM 787 C C . VAL A 1 99 ? 9.014 9.741 -0.766 1.00 88.00 99 VAL A C 1
ATOM 789 O O . VAL A 1 99 ? 9.847 9.395 -1.600 1.00 88.00 99 VAL A O 1
ATOM 792 N N . ARG A 1 100 ? 7.763 9.264 -0.799 1.00 85.31 100 ARG A N 1
ATOM 793 C CA . ARG A 1 100 ? 7.307 8.335 -1.845 1.00 85.31 100 ARG A CA 1
ATOM 794 C C . ARG A 1 100 ? 7.392 8.973 -3.223 1.00 85.31 100 ARG A C 1
ATOM 796 O O . ARG A 1 100 ? 7.942 8.367 -4.138 1.00 85.31 100 ARG A O 1
ATOM 803 N N . TYR A 1 101 ? 6.886 10.196 -3.363 1.00 89.50 101 TYR A N 1
ATOM 804 C CA . TYR A 1 101 ? 6.905 10.891 -4.649 1.00 89.50 101 TYR A CA 1
ATOM 805 C C . TYR A 1 101 ? 8.331 11.201 -5.115 1.00 89.50 101 TYR A C 1
ATOM 807 O O . TYR A 1 101 ? 8.629 11.009 -6.293 1.00 89.50 101 TYR A O 1
ATOM 815 N N . SER A 1 102 ? 9.233 11.606 -4.211 1.00 90.81 102 SER A N 1
ATOM 816 C CA . SER A 1 102 ? 10.634 11.853 -4.574 1.00 90.81 102 SER A CA 1
ATOM 817 C C . SER A 1 102 ? 11.364 10.572 -4.980 1.00 90.81 102 SER A C 1
ATOM 819 O O . SER A 1 102 ? 12.087 10.573 -5.975 1.00 90.81 102 SER A O 1
ATOM 821 N N . ALA A 1 103 ? 11.128 9.461 -4.280 1.00 89.25 103 ALA A N 1
ATOM 822 C CA . ALA A 1 103 ? 11.710 8.172 -4.631 1.00 89.25 103 ALA A CA 1
ATOM 823 C C . ALA A 1 103 ? 11.197 7.647 -5.978 1.00 89.25 103 ALA A C 1
ATOM 825 O O . ALA A 1 103 ? 11.991 7.206 -6.806 1.00 89.25 103 ALA A O 1
ATOM 826 N N . VAL A 1 104 ? 9.888 7.739 -6.232 1.00 90.50 104 VAL A N 1
ATOM 827 C CA . VAL A 1 104 ? 9.300 7.357 -7.526 1.00 90.50 104 VAL A CA 1
ATOM 828 C C . VAL A 1 104 ? 9.880 8.210 -8.652 1.00 90.50 104 VAL A C 1
ATOM 830 O O . VAL A 1 104 ? 10.237 7.670 -9.700 1.00 90.50 104 VAL A O 1
ATOM 833 N N . ALA A 1 105 ? 10.038 9.518 -8.439 1.00 95.12 105 ALA A N 1
ATOM 834 C CA . ALA A 1 105 ? 10.673 10.401 -9.412 1.00 95.12 105 ALA A CA 1
ATOM 835 C C . ALA A 1 105 ? 12.135 10.002 -9.672 1.00 95.12 105 ALA A C 1
ATOM 837 O O . ALA A 1 105 ? 12.532 9.871 -10.828 1.00 95.12 105 ALA A O 1
ATOM 838 N N . ALA A 1 106 ? 12.916 9.735 -8.620 1.00 95.06 106 ALA A N 1
ATOM 839 C CA . ALA A 1 106 ? 14.309 9.308 -8.744 1.00 95.06 106 ALA A CA 1
ATOM 840 C C . ALA A 1 106 ? 14.440 7.985 -9.518 1.00 95.06 106 ALA A C 1
ATOM 842 O O . ALA A 1 106 ? 15.221 7.900 -10.465 1.00 95.06 106 ALA A O 1
ATOM 843 N N . ILE A 1 107 ? 13.627 6.980 -9.180 1.00 93.50 107 ILE A N 1
ATOM 844 C CA . ILE A 1 107 ? 13.591 5.693 -9.890 1.00 93.50 107 ILE A CA 1
ATOM 845 C C . ILE A 1 107 ? 13.211 5.903 -11.361 1.00 93.50 107 ILE A C 1
ATOM 847 O O . ILE A 1 107 ? 13.847 5.341 -12.251 1.00 93.50 107 ILE A O 1
ATOM 851 N N . SER A 1 108 ? 12.221 6.754 -11.632 1.00 94.62 108 SER A N 1
ATOM 852 C CA . SER A 1 108 ? 11.788 7.062 -12.999 1.00 94.62 108 SER A CA 1
ATOM 853 C C . SER A 1 108 ? 12.903 7.714 -13.818 1.00 94.62 108 SER A C 1
ATOM 855 O O . SER A 1 108 ? 13.111 7.342 -14.970 1.00 94.62 108 SER A O 1
ATOM 857 N N . VAL A 1 109 ? 13.668 8.638 -13.227 1.00 97.25 109 VAL A N 1
ATOM 858 C CA . VAL A 1 109 ? 14.827 9.269 -13.880 1.00 97.25 109 VAL A CA 1
ATOM 859 C C . VAL A 1 109 ? 15.906 8.238 -14.207 1.00 97.25 109 VAL A C 1
ATOM 861 O O . VAL A 1 109 ? 16.444 8.255 -15.313 1.00 97.25 109 VAL A O 1
ATOM 864 N N . VAL A 1 110 ? 16.197 7.311 -13.290 1.00 96.81 110 VAL A N 1
ATOM 865 C CA . VAL A 1 110 ? 17.174 6.235 -13.530 1.00 96.81 110 VAL A CA 1
ATOM 866 C C . VAL A 1 110 ? 16.722 5.331 -14.678 1.00 96.81 110 VAL A C 1
ATOM 868 O O . VAL A 1 110 ? 17.507 5.062 -15.586 1.00 96.81 110 VAL A O 1
ATOM 871 N N . ILE A 1 111 ? 15.453 4.915 -14.690 1.00 95.50 111 ILE A N 1
ATOM 872 C CA . ILE A 1 111 ? 14.889 4.095 -15.773 1.00 95.50 111 ILE A CA 1
ATOM 873 C C . ILE A 1 111 ? 14.967 4.840 -17.110 1.00 95.50 111 ILE A C 1
ATOM 875 O O . ILE A 1 111 ? 15.439 4.281 -18.097 1.00 95.50 111 ILE A O 1
ATOM 879 N N . MET A 1 112 ? 14.560 6.110 -17.146 1.00 97.12 112 MET A N 1
ATOM 880 C CA . MET A 1 112 ? 14.617 6.927 -18.362 1.00 97.12 112 MET A CA 1
ATOM 881 C C . MET A 1 112 ? 16.050 7.115 -18.866 1.00 97.12 112 MET A C 1
ATOM 883 O O . MET A 1 112 ? 16.284 7.064 -20.072 1.00 97.12 112 MET A O 1
ATOM 887 N N . SER A 1 113 ? 17.015 7.276 -17.957 1.00 97.44 113 SER A N 1
ATOM 888 C CA . SER A 1 113 ? 18.439 7.346 -18.296 1.00 97.44 113 SER A CA 1
ATOM 889 C C . SER A 1 113 ? 18.928 6.047 -18.942 1.00 97.44 113 SER A C 1
ATOM 891 O O . SER A 1 113 ? 19.559 6.085 -19.998 1.00 97.44 113 SER A O 1
ATOM 893 N N . LEU A 1 114 ? 18.571 4.889 -18.377 1.00 95.88 114 LEU A N 1
ATOM 894 C CA . LEU A 1 114 ? 18.916 3.581 -18.945 1.00 95.88 114 LEU A CA 1
ATOM 895 C C . LEU A 1 114 ? 18.291 3.369 -20.329 1.00 95.88 114 LEU A C 1
ATOM 897 O O . LEU A 1 114 ? 18.960 2.885 -21.243 1.00 95.88 114 LEU A O 1
ATOM 901 N N . VAL A 1 115 ? 17.032 3.772 -20.513 1.00 96.19 115 VAL A N 1
ATOM 902 C CA . VAL A 1 115 ? 16.368 3.717 -21.823 1.00 96.19 115 VAL A CA 1
ATOM 903 C C . VAL A 1 115 ? 17.105 4.601 -22.828 1.00 96.19 115 VAL A C 1
ATOM 905 O O . VAL A 1 115 ? 17.431 4.132 -23.917 1.00 96.19 115 VAL A O 1
ATOM 908 N N . ALA A 1 116 ? 17.442 5.839 -22.464 1.00 96.75 116 ALA A N 1
ATOM 909 C CA . ALA A 1 116 ? 18.196 6.733 -23.338 1.00 96.75 116 ALA A CA 1
ATOM 910 C C . ALA A 1 116 ? 19.557 6.132 -23.730 1.00 96.75 116 ALA A C 1
ATOM 912 O O . ALA A 1 116 ? 19.878 6.081 -24.915 1.00 96.75 116 ALA A O 1
ATOM 913 N N . GLN A 1 117 ? 20.316 5.603 -22.764 1.00 96.62 117 GLN A N 1
ATOM 914 C CA . GLN A 1 117 ? 21.589 4.920 -23.024 1.00 96.62 117 GLN A CA 1
ATOM 915 C C . GLN A 1 117 ? 21.422 3.741 -23.988 1.00 96.62 117 GLN A C 1
ATOM 917 O O . GLN A 1 117 ? 22.218 3.590 -24.913 1.00 96.62 117 GLN A O 1
ATOM 922 N N . SER A 1 118 ? 20.371 2.936 -23.814 1.00 94.50 118 SER A N 1
ATOM 923 C CA . SER A 1 118 ? 20.101 1.806 -24.707 1.00 94.50 118 SER A CA 1
ATOM 924 C C . SER A 1 118 ? 19.836 2.2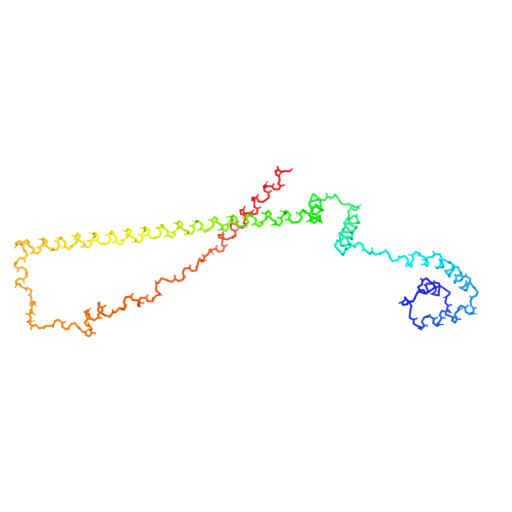59 -26.145 1.00 94.50 118 SER A C 1
ATOM 926 O O . SER A 1 118 ? 20.369 1.664 -27.076 1.00 94.50 118 SER A O 1
ATOM 928 N N . LEU A 1 119 ? 19.097 3.356 -26.336 1.00 95.62 119 LEU A N 1
ATOM 929 C CA . LEU A 1 119 ? 18.808 3.898 -27.664 1.00 95.62 119 LEU A CA 1
ATOM 930 C C . LEU A 1 119 ? 20.071 4.415 -28.362 1.00 95.62 119 LEU A C 1
ATOM 932 O O . LEU A 1 119 ? 20.250 4.141 -29.545 1.00 95.62 119 LEU A O 1
ATOM 936 N N . PHE A 1 120 ? 20.966 5.092 -27.635 1.00 96.19 120 PHE A N 1
ATOM 937 C CA . PHE A 1 120 ? 22.254 5.524 -28.189 1.00 96.19 120 PHE A CA 1
ATOM 938 C C . PHE A 1 120 ? 23.125 4.336 -28.616 1.00 96.19 120 PHE A C 1
ATOM 940 O O . PHE A 1 120 ? 23.678 4.345 -29.713 1.00 96.19 120 PHE A O 1
ATOM 947 N N . LEU A 1 121 ? 23.188 3.278 -27.801 1.00 95.12 121 LEU A N 1
ATOM 948 C CA . LEU A 1 121 ? 23.931 2.064 -28.154 1.00 95.12 121 LEU A CA 1
ATOM 949 C C . LEU A 1 121 ? 23.358 1.371 -29.399 1.00 95.12 121 LEU A C 1
ATOM 951 O O . LEU A 1 121 ? 24.116 0.866 -30.227 1.00 95.12 121 LEU A O 1
ATOM 955 N N . LEU A 1 122 ? 22.032 1.349 -29.551 1.00 93.56 122 LEU A N 1
ATOM 956 C CA . LEU A 1 122 ? 21.379 0.808 -30.745 1.00 93.56 122 LEU A CA 1
ATOM 957 C C . LEU A 1 122 ? 21.702 1.626 -32.006 1.00 93.56 122 LEU A C 1
ATOM 959 O O . LEU A 1 122 ? 21.929 1.033 -33.063 1.00 93.56 122 LEU A O 1
ATOM 963 N N . ASP A 1 123 ? 21.761 2.955 -31.902 1.00 94.00 123 ASP A N 1
ATOM 964 C CA . ASP A 1 123 ? 22.118 3.825 -33.030 1.00 94.00 123 ASP A CA 1
ATOM 965 C C . ASP A 1 123 ? 23.565 3.580 -33.485 1.00 94.00 123 ASP A C 1
ATOM 967 O O . ASP A 1 123 ? 23.820 3.351 -34.673 1.00 94.00 123 ASP A O 1
ATOM 971 N N . ASP A 1 124 ? 24.498 3.479 -32.534 1.00 93.56 124 ASP A N 1
ATOM 972 C CA . ASP A 1 124 ? 25.903 3.169 -32.809 1.00 93.56 124 ASP A CA 1
ATOM 973 C C . ASP A 1 124 ? 26.068 1.814 -33.510 1.00 93.56 124 ASP A C 1
ATOM 975 O O . ASP A 1 124 ? 26.786 1.724 -34.514 1.00 93.56 124 ASP A O 1
ATOM 979 N N . ILE A 1 125 ? 25.366 0.774 -33.042 1.00 93.56 125 ILE A N 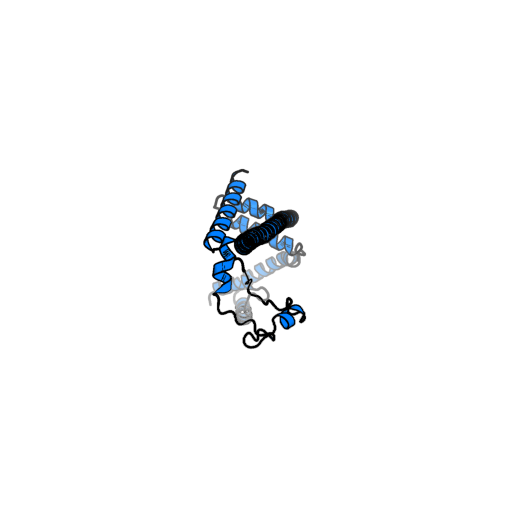1
ATOM 980 C CA . ILE A 1 125 ? 25.371 -0.555 -33.673 1.00 93.56 125 ILE A CA 1
ATOM 981 C C . ILE A 1 125 ? 24.827 -0.470 -35.101 1.00 93.56 125 ILE A C 1
ATOM 983 O O . ILE A 1 125 ? 25.462 -0.986 -36.023 1.00 93.56 125 ILE A O 1
ATOM 987 N N . SER A 1 126 ? 23.711 0.231 -35.317 1.00 92.25 126 SER A N 1
ATOM 988 C CA . SER A 1 126 ? 23.130 0.392 -36.656 1.00 92.25 126 SER A CA 1
ATOM 989 C C . SER A 1 126 ? 24.084 1.122 -37.611 1.00 92.25 126 SER A C 1
ATOM 991 O O . SER A 1 126 ? 24.218 0.770 -38.789 1.00 92.25 126 SER A O 1
ATOM 993 N N . SER A 1 127 ? 24.822 2.110 -37.097 1.00 93.50 127 SER A N 1
ATOM 994 C CA . SER A 1 127 ? 25.814 2.854 -37.867 1.00 93.50 127 SER A CA 1
ATOM 995 C C . SER A 1 127 ? 27.007 1.968 -38.242 1.00 93.50 127 SER A C 1
ATOM 997 O O . SER A 1 127 ? 27.490 2.023 -39.379 1.00 93.50 127 SER A O 1
ATOM 999 N N . LEU A 1 128 ? 27.453 1.107 -37.321 1.00 92.62 128 LEU A N 1
ATOM 1000 C CA . LEU A 1 128 ? 28.521 0.136 -37.544 1.00 92.62 128 LEU A CA 1
ATOM 1001 C C . LEU A 1 128 ? 28.099 -0.921 -38.562 1.00 92.62 128 LEU A C 1
ATOM 1003 O O . LEU A 1 128 ? 28.873 -1.218 -39.473 1.00 92.62 128 LEU A O 1
ATOM 1007 N N . GLU A 1 129 ? 26.873 -1.432 -38.476 1.00 91.00 129 GLU A N 1
ATOM 1008 C CA . GLU A 1 129 ? 26.315 -2.359 -39.462 1.00 91.00 129 GLU A CA 1
ATOM 1009 C C . GLU A 1 129 ? 26.273 -1.729 -40.856 1.00 91.00 129 GLU A C 1
ATOM 1011 O O . GLU A 1 129 ? 26.800 -2.306 -41.810 1.00 91.00 129 GLU A O 1
ATOM 1016 N N . ASN A 1 130 ? 25.771 -0.498 -40.980 1.00 91.44 130 ASN A N 1
ATOM 1017 C CA . ASN A 1 130 ? 25.749 0.229 -42.253 1.00 91.44 130 ASN A CA 1
ATOM 1018 C C . ASN A 1 130 ? 27.162 0.459 -42.822 1.00 91.44 130 ASN A C 1
ATOM 1020 O O . ASN A 1 130 ? 27.396 0.336 -44.034 1.00 91.44 130 ASN A O 1
ATOM 1024 N N . ARG A 1 131 ? 28.145 0.745 -41.959 1.00 91.12 131 ARG A N 1
ATOM 1025 C CA . ARG A 1 131 ? 29.560 0.872 -42.352 1.00 91.12 131 ARG A CA 1
ATOM 1026 C C . ARG A 1 131 ? 30.158 -0.467 -42.786 1.00 91.12 131 ARG A C 1
ATOM 1028 O O . ARG A 1 131 ? 30.887 -0.501 -43.775 1.00 91.12 131 ARG A O 1
ATOM 1035 N N . MET A 1 132 ? 29.835 -1.572 -42.115 1.00 88.56 132 MET A N 1
ATOM 1036 C CA . MET A 1 132 ? 30.303 -2.909 -42.497 1.00 88.56 132 MET A CA 1
ATOM 1037 C C . MET A 1 132 ? 29.686 -3.380 -43.815 1.00 88.56 132 MET A C 1
ATOM 1039 O O . MET A 1 132 ? 30.410 -3.867 -44.686 1.00 88.56 132 MET A O 1
ATOM 1043 N N . VAL A 1 133 ? 28.380 -3.179 -44.007 1.00 90.88 133 VAL A N 1
ATOM 1044 C CA . VAL A 1 133 ? 27.682 -3.534 -45.250 1.00 90.88 133 VAL A CA 1
ATOM 1045 C C . VAL A 1 133 ? 28.258 -2.736 -46.417 1.00 90.88 133 VAL A C 1
ATOM 1047 O O . VAL A 1 133 ? 28.690 -3.327 -47.407 1.00 90.88 133 VAL A O 1
ATOM 1050 N N . SER A 1 134 ? 28.387 -1.414 -46.285 1.00 88.56 134 SER A N 1
ATOM 1051 C CA . SER A 1 134 ? 28.975 -0.581 -47.344 1.00 88.56 134 SER A CA 1
ATOM 1052 C C . SER A 1 134 ? 30.449 -0.912 -47.624 1.00 88.56 134 SER A C 1
ATOM 1054 O O . SER A 1 134 ? 30.852 -0.963 -48.789 1.00 88.56 134 SER A O 1
ATOM 1056 N N . ALA A 1 135 ? 31.253 -1.208 -46.598 1.00 87.31 135 ALA A N 1
ATOM 1057 C CA . ALA A 1 135 ? 32.638 -1.644 -46.773 1.00 87.31 135 ALA A CA 1
ATOM 1058 C C . ALA A 1 135 ? 32.736 -3.013 -47.467 1.00 87.31 135 ALA A C 1
ATOM 1060 O O . ALA A 1 135 ? 33.595 -3.196 -48.333 1.00 87.31 135 ALA A O 1
ATOM 1061 N N . SER A 1 136 ? 31.853 -3.959 -47.133 1.00 86.50 136 SER A N 1
ATOM 1062 C CA . SER A 1 136 ? 31.810 -5.283 -47.766 1.00 86.50 136 SER A CA 1
ATOM 1063 C C . SER A 1 136 ? 31.437 -5.192 -49.248 1.00 86.50 136 SER A C 1
ATOM 1065 O O . SER A 1 136 ? 32.117 -5.789 -50.081 1.00 86.50 136 SER A O 1
ATOM 1067 N N . ILE A 1 137 ? 30.452 -4.352 -49.594 1.00 84.19 137 ILE A N 1
ATOM 1068 C CA . ILE A 1 137 ? 30.045 -4.090 -50.980 1.00 84.19 137 ILE A CA 1
ATOM 1069 C C . ILE A 1 137 ? 31.196 -3.445 -51.756 1.00 84.19 137 ILE A C 1
ATOM 1071 O O . ILE A 1 137 ? 31.496 -3.877 -52.867 1.00 84.19 137 ILE A O 1
ATOM 1075 N N . ARG A 1 138 ? 31.899 -2.463 -51.171 1.00 84.31 138 ARG A N 1
ATOM 1076 C CA . ARG A 1 138 ? 33.075 -1.838 -51.807 1.00 84.31 138 ARG A CA 1
ATOM 1077 C C . ARG A 1 138 ? 34.210 -2.834 -52.038 1.00 84.31 138 ARG A C 1
ATOM 1079 O O . ARG A 1 138 ? 34.805 -2.820 -53.112 1.00 84.31 138 ARG A O 1
ATOM 1086 N N . ARG A 1 139 ? 34.502 -3.712 -51.070 1.00 81.75 139 ARG A N 1
ATOM 1087 C CA . ARG A 1 139 ? 35.515 -4.772 -51.236 1.00 81.75 139 ARG A CA 1
ATOM 1088 C C . ARG A 1 139 ? 35.112 -5.769 -52.318 1.00 81.75 139 ARG A C 1
ATOM 1090 O O . ARG A 1 139 ? 35.939 -6.089 -53.164 1.00 81.75 139 ARG A O 1
ATOM 1097 N N . ALA A 1 140 ? 33.857 -6.219 -52.331 1.00 78.81 140 ALA A N 1
ATOM 1098 C CA . ALA A 1 140 ? 33.352 -7.112 -53.370 1.00 78.81 140 ALA A CA 1
ATOM 1099 C C . ALA A 1 140 ? 33.454 -6.456 -54.755 1.00 78.81 140 ALA A C 1
ATOM 1101 O O . ALA A 1 140 ? 34.019 -7.051 -55.670 1.00 78.81 140 ALA A O 1
ATOM 1102 N N . ALA A 1 141 ? 33.002 -5.206 -54.889 1.00 80.31 141 ALA A N 1
ATOM 1103 C CA . ALA A 1 141 ? 33.109 -4.438 -56.127 1.00 80.31 141 ALA A CA 1
ATOM 1104 C C . ALA A 1 141 ? 34.567 -4.305 -56.599 1.00 80.31 141 ALA A C 1
ATOM 1106 O O . ALA A 1 141 ? 34.840 -4.549 -57.770 1.00 80.31 141 ALA A O 1
ATOM 1107 N N . ALA A 1 142 ? 35.509 -4.006 -55.696 1.00 83.56 142 ALA A N 1
ATOM 1108 C CA . ALA A 1 142 ? 36.935 -3.919 -56.020 1.00 83.56 142 ALA A CA 1
ATOM 1109 C C . ALA A 1 142 ? 37.531 -5.259 -56.497 1.00 83.56 142 ALA A C 1
ATOM 1111 O O . ALA A 1 142 ? 38.361 -5.282 -57.405 1.00 83.56 142 ALA A O 1
ATOM 1112 N N . VAL A 1 143 ? 37.100 -6.388 -55.923 1.00 83.81 143 VAL A N 1
ATOM 1113 C CA . VAL A 1 143 ? 37.531 -7.725 -56.370 1.00 83.81 143 VAL A CA 1
ATOM 1114 C C . VAL A 1 143 ? 36.974 -8.045 -57.761 1.00 83.81 143 VAL A C 1
ATOM 1116 O O . VAL A 1 143 ? 37.702 -8.574 -58.603 1.00 83.81 143 VAL A O 1
ATOM 1119 N N . TYR A 1 144 ? 35.711 -7.701 -58.036 1.00 76.06 144 TYR A N 1
ATOM 1120 C CA . TYR A 1 144 ? 35.111 -7.899 -59.358 1.00 76.06 144 TYR A CA 1
ATOM 1121 C C . TYR A 1 144 ? 35.770 -7.033 -60.433 1.00 76.06 144 TYR A C 1
ATOM 1123 O O . TYR A 1 144 ? 36.069 -7.560 -61.502 1.00 76.06 144 TYR A O 1
ATOM 1131 N N . THR A 1 145 ? 36.052 -5.755 -60.156 1.00 83.25 145 THR A N 1
ATOM 1132 C CA . THR A 1 145 ? 36.723 -4.868 -61.122 1.00 83.25 145 THR A CA 1
ATOM 1133 C C . THR A 1 145 ? 38.160 -5.306 -61.393 1.00 83.25 145 THR A C 1
ATOM 1135 O O . THR A 1 145 ? 38.577 -5.344 -62.550 1.00 83.25 145 THR A O 1
ATOM 1138 N N . ALA A 1 146 ? 38.902 -5.723 -60.362 1.00 85.00 146 ALA A N 1
ATOM 1139 C CA . ALA A 1 146 ? 40.238 -6.289 -60.538 1.00 85.00 146 ALA A CA 1
ATOM 1140 C C . ALA A 1 146 ? 40.203 -7.566 -61.393 1.00 85.00 146 ALA A C 1
ATOM 1142 O O . ALA A 1 146 ? 41.032 -7.736 -62.285 1.00 85.00 146 ALA A O 1
ATOM 1143 N N . ARG A 1 147 ? 39.219 -8.449 -61.171 1.00 86.19 147 ARG A N 1
ATOM 1144 C CA . ARG A 1 147 ? 39.062 -9.688 -61.946 1.00 86.19 147 ARG A CA 1
ATOM 1145 C C . ARG A 1 147 ? 38.609 -9.438 -63.385 1.00 86.19 147 ARG A C 1
ATOM 1147 O O . ARG A 1 147 ? 39.070 -10.128 -64.288 1.00 86.19 147 ARG A O 1
ATOM 1154 N N . SER A 1 148 ? 37.714 -8.482 -63.625 1.00 84.81 148 SER A N 1
ATOM 1155 C CA . SER A 1 148 ? 37.307 -8.134 -64.990 1.00 84.81 148 SER A CA 1
ATOM 1156 C C . SER A 1 148 ? 38.455 -7.503 -65.769 1.00 84.81 148 SER A C 1
ATOM 1158 O O . SER A 1 148 ? 38.623 -7.805 -66.944 1.00 84.81 148 SER A O 1
ATOM 1160 N N . GLU A 1 149 ? 39.272 -6.677 -65.112 1.00 88.00 149 GLU A N 1
ATOM 1161 C CA . GLU A 1 149 ? 40.445 -6.056 -65.725 1.00 88.00 149 GLU A CA 1
ATOM 1162 C C . GLU A 1 149 ? 41.524 -7.095 -66.060 1.00 88.00 149 GLU A C 1
ATOM 1164 O O . GLU A 1 149 ? 42.090 -7.059 -67.150 1.00 88.00 149 GLU A O 1
ATOM 1169 N N . THR A 1 150 ? 41.777 -8.077 -65.186 1.00 86.25 150 THR A N 1
ATOM 1170 C CA . THR A 1 150 ? 42.706 -9.168 -65.521 1.00 86.25 150 THR A CA 1
ATOM 1171 C C . THR A 1 150 ? 42.183 -10.033 -66.660 1.00 86.25 150 THR A C 1
ATOM 1173 O O . THR A 1 150 ? 42.944 -10.329 -67.576 1.00 86.25 150 THR A O 1
ATOM 1176 N N . LEU A 1 151 ? 40.894 -10.388 -66.667 1.00 82.88 151 LEU A N 1
ATOM 1177 C CA . LEU A 1 151 ? 40.285 -11.122 -67.783 1.00 82.88 151 LEU A CA 1
ATOM 1178 C C . LEU A 1 151 ? 40.354 -10.331 -69.093 1.00 82.88 151 LEU A C 1
ATOM 1180 O O . LEU A 1 151 ? 40.667 -10.908 -70.132 1.00 82.88 151 LEU A O 1
ATOM 1184 N N . ARG A 1 152 ? 40.119 -9.017 -69.042 1.00 83.19 152 ARG A N 1
ATOM 1185 C CA . ARG A 1 152 ? 40.248 -8.125 -70.196 1.00 83.19 152 ARG A CA 1
ATOM 1186 C C . ARG A 1 152 ? 41.683 -8.092 -70.721 1.00 83.19 152 ARG A C 1
ATOM 1188 O O . ARG A 1 152 ? 41.884 -8.307 -71.910 1.00 83.19 152 ARG A O 1
ATOM 1195 N N . ARG A 1 153 ? 42.679 -7.911 -69.849 1.00 86.06 153 ARG A N 1
ATOM 1196 C CA . ARG A 1 153 ? 44.103 -7.928 -70.233 1.00 86.06 153 ARG A CA 1
ATOM 1197 C C . ARG A 1 153 ? 44.542 -9.270 -70.806 1.00 86.06 153 ARG A C 1
ATOM 1199 O O . ARG A 1 153 ? 45.312 -9.300 -71.757 1.00 86.06 153 ARG A O 1
ATOM 1206 N N . VAL A 1 154 ? 44.049 -10.377 -70.251 1.00 84.38 154 VAL A N 1
ATOM 1207 C CA . VAL A 1 154 ? 44.313 -11.717 -70.794 1.00 84.38 154 VAL A CA 1
ATOM 1208 C C . VAL A 1 154 ? 43.683 -11.861 -72.181 1.00 84.38 154 VAL A C 1
ATOM 1210 O O . VAL A 1 154 ? 44.351 -12.351 -73.085 1.00 84.38 154 VAL A O 1
ATOM 1213 N N . ALA A 1 155 ? 42.449 -11.390 -72.382 1.00 80.00 155 ALA A N 1
ATOM 1214 C CA . ALA A 1 155 ? 41.781 -11.422 -73.684 1.00 80.00 155 ALA A CA 1
ATOM 1215 C C . ALA A 1 155 ? 42.463 -10.530 -74.740 1.00 80.00 155 ALA A C 1
ATOM 1217 O O . ALA A 1 155 ? 42.508 -10.904 -75.910 1.00 80.00 155 ALA A O 1
ATOM 1218 N N . GLU A 1 156 ? 42.999 -9.375 -74.337 1.00 80.19 156 GLU A N 1
ATOM 1219 C CA . GLU A 1 156 ? 43.745 -8.455 -75.208 1.00 80.19 156 GLU A CA 1
ATOM 1220 C C . GLU A 1 156 ? 45.192 -8.920 -75.474 1.00 80.19 156 GLU A C 1
ATOM 1222 O O . GLU A 1 156 ? 45.809 -8.473 -76.439 1.00 80.19 156 GLU A O 1
ATOM 1227 N N . SER A 1 157 ? 45.743 -9.832 -74.663 1.00 83.50 157 SER A N 1
ATOM 1228 C CA . SER A 1 157 ? 47.086 -10.372 -74.891 1.00 83.50 157 SER A CA 1
ATOM 1229 C C . SER A 1 157 ? 47.132 -11.249 -76.151 1.00 83.50 157 SER A C 1
ATOM 1231 O O . SER A 1 157 ? 46.279 -12.115 -76.358 1.00 83.50 157 SER A O 1
ATOM 1233 N N . GLU A 1 158 ? 48.162 -11.076 -76.986 1.00 72.25 158 GLU A N 1
ATOM 1234 C CA . GLU A 1 158 ? 48.350 -11.839 -78.236 1.00 72.25 158 GLU A CA 1
ATOM 1235 C C . GLU A 1 158 ? 48.355 -13.366 -78.023 1.00 72.25 158 GLU A C 1
ATOM 1237 O O . GLU A 1 158 ? 48.004 -14.129 -78.923 1.00 72.25 158 GLU A O 1
ATOM 1242 N N . GLN A 1 159 ? 48.667 -13.826 -76.807 1.00 66.62 159 GLN A N 1
ATOM 1243 C CA . GLN A 1 159 ? 48.647 -15.240 -76.425 1.00 66.62 159 GLN A CA 1
ATOM 1244 C C . GLN A 1 159 ? 47.238 -15.860 -76.362 1.00 66.62 159 GLN A C 1
ATOM 1246 O O . GLN A 1 159 ? 47.122 -17.083 -76.435 1.00 66.62 159 GLN A O 1
ATOM 1251 N N . ALA A 1 160 ? 46.163 -15.068 -76.268 1.00 57.66 160 ALA A N 1
ATOM 1252 C CA . ALA A 1 160 ? 44.789 -15.583 -76.213 1.00 57.66 160 ALA A CA 1
ATOM 1253 C C . ALA A 1 160 ? 44.146 -15.799 -77.598 1.00 57.66 160 ALA A C 1
ATOM 1255 O O . ALA A 1 160 ? 43.174 -16.553 -77.719 1.00 57.66 160 ALA A O 1
ATOM 1256 N N . GLN A 1 161 ? 44.697 -15.204 -78.663 1.00 57.81 161 GLN A N 1
ATOM 1257 C CA . GLN A 1 161 ? 44.150 -15.325 -80.020 1.00 57.81 161 GLN A CA 1
ATOM 1258 C C . GLN A 1 161 ? 44.042 -16.765 -80.574 1.00 57.81 161 GLN A C 1
ATOM 1260 O O . GLN A 1 161 ? 43.038 -17.049 -81.236 1.00 57.81 161 GLN A O 1
ATOM 1265 N N . PRO A 1 162 ? 44.983 -17.705 -80.332 1.00 59.00 162 PRO A N 1
ATOM 1266 C CA . PRO A 1 162 ? 44.850 -19.060 -80.872 1.00 59.00 162 PRO A CA 1
ATOM 1267 C C . PRO A 1 162 ? 43.811 -19.917 -80.130 1.00 59.00 162 PRO A C 1
ATOM 1269 O O . PRO A 1 162 ? 43.272 -20.850 -80.720 1.00 59.00 162 PRO A O 1
ATOM 1272 N N . ILE A 1 163 ? 43.485 -19.602 -78.869 1.00 59.06 163 ILE A N 1
ATOM 1273 C CA . ILE A 1 163 ? 42.506 -20.369 -78.077 1.00 59.06 163 ILE A CA 1
ATOM 1274 C C . ILE A 1 163 ? 41.075 -19.967 -78.456 1.00 59.06 163 ILE A C 1
ATOM 1276 O O . ILE A 1 163 ? 40.223 -20.832 -78.640 1.00 59.06 163 ILE A O 1
ATOM 1280 N N . VAL A 1 164 ? 40.810 -18.672 -78.667 1.00 58.00 164 VAL A N 1
ATOM 1281 C CA . VAL A 1 164 ? 39.473 -18.189 -79.065 1.00 58.00 164 VAL A CA 1
ATOM 1282 C C . VAL A 1 164 ? 39.083 -18.673 -80.467 1.00 58.00 164 VAL A C 1
ATOM 1284 O O . VAL A 1 164 ? 37.914 -18.964 -80.703 1.00 58.00 164 VAL A O 1
ATOM 1287 N N . ARG A 1 165 ? 40.048 -18.848 -81.383 1.00 56.41 165 ARG A N 1
ATOM 1288 C CA . ARG A 1 165 ? 39.787 -19.386 -82.733 1.00 56.41 165 ARG A CA 1
ATOM 1289 C C . ARG A 1 165 ? 39.322 -20.845 -82.758 1.00 56.41 165 ARG A C 1
ATOM 1291 O O . ARG A 1 165 ? 38.729 -21.248 -83.751 1.00 56.41 165 ARG A O 1
ATOM 1298 N N . ASN A 1 166 ? 39.554 -21.607 -81.688 1.00 57.09 166 ASN A N 1
ATOM 1299 C CA . ASN A 1 166 ? 39.188 -23.024 -81.606 1.00 57.09 166 ASN A CA 1
ATOM 1300 C C . ASN A 1 166 ? 38.054 -23.309 -80.612 1.00 57.09 166 ASN A C 1
ATOM 1302 O O . ASN A 1 166 ? 37.692 -24.472 -80.433 1.00 57.09 166 ASN A O 1
ATOM 1306 N N . LEU A 1 167 ? 37.469 -22.289 -79.968 1.00 52.34 167 LEU A N 1
ATOM 1307 C CA . LEU A 1 167 ? 36.232 -22.494 -79.219 1.00 52.34 167 LEU A CA 1
ATOM 1308 C C . LEU A 1 167 ? 35.062 -22.597 -80.213 1.00 52.34 167 LEU A C 1
ATOM 1310 O O . LEU A 1 167 ? 34.821 -21.642 -80.953 1.00 52.34 167 LEU A O 1
ATOM 1314 N N . PRO A 1 168 ? 34.290 -23.698 -80.215 1.00 49.75 168 PRO A N 1
ATOM 1315 C CA . PRO A 1 168 ? 33.080 -23.835 -81.018 1.00 49.75 168 PRO A CA 1
ATOM 1316 C C . PRO A 1 168 ? 31.951 -22.997 -80.403 1.00 49.75 168 PRO A C 1
ATOM 1318 O O . PRO A 1 168 ? 30.959 -23.512 -79.895 1.00 49.75 168 PRO A O 1
ATOM 1321 N N . LEU A 1 169 ? 32.109 -21.678 -80.412 1.00 50.94 169 LEU A N 1
ATOM 1322 C CA . LEU A 1 169 ? 31.029 -20.740 -80.162 1.00 50.94 169 LEU A CA 1
ATOM 1323 C C . LEU A 1 169 ? 30.482 -20.336 -81.524 1.00 50.94 169 LEU A C 1
ATOM 1325 O O . LEU A 1 169 ? 30.914 -19.362 -82.136 1.00 50.94 169 LEU A O 1
ATOM 1329 N N . THR A 1 170 ? 29.518 -21.110 -82.014 1.00 46.84 170 THR A N 1
ATOM 1330 C CA . THR A 1 170 ? 28.625 -20.658 -83.077 1.00 46.84 170 THR A CA 1
ATOM 1331 C C . THR A 1 170 ? 27.820 -19.481 -82.535 1.00 46.84 170 THR A C 1
ATOM 1333 O O . THR A 1 170 ? 26.745 -19.658 -81.959 1.00 46.84 170 THR A O 1
ATOM 1336 N N . VAL A 1 171 ? 28.346 -18.266 -82.695 1.00 50.41 171 VAL A N 1
ATOM 1337 C CA . VAL A 1 171 ? 27.558 -17.038 -82.583 1.00 50.41 171 VAL A CA 1
ATOM 1338 C C . VAL A 1 171 ? 26.698 -16.973 -83.840 1.00 50.41 171 VAL A C 1
ATOM 1340 O O . VAL A 1 171 ? 27.003 -16.282 -84.808 1.00 50.41 171 VAL A O 1
ATOM 1343 N N . ASN A 1 172 ? 25.637 -17.779 -83.848 1.00 44.41 172 ASN A N 1
ATOM 1344 C CA . ASN A 1 172 ? 24.545 -17.595 -84.784 1.00 44.41 172 ASN A CA 1
ATOM 1345 C C . ASN A 1 172 ? 23.915 -16.243 -84.456 1.00 44.41 172 ASN A C 1
ATOM 1347 O O . ASN A 1 172 ? 23.473 -16.013 -83.329 1.00 44.41 172 ASN A O 1
ATOM 1351 N N . GLY A 1 173 ? 23.904 -15.342 -85.436 1.00 47.38 173 GLY A N 1
ATOM 1352 C CA . GLY A 1 173 ? 23.120 -14.121 -85.358 1.00 47.38 173 GLY A CA 1
ATOM 1353 C C . GLY A 1 173 ? 21.679 -14.475 -84.994 1.00 47.38 173 GLY A C 1
ATOM 1354 O O . GLY A 1 173 ? 20.999 -15.171 -85.742 1.00 47.38 173 GLY A O 1
ATOM 1355 N N . GLY A 1 174 ? 21.238 -14.021 -83.823 1.00 48.88 174 GLY A N 1
ATOM 1356 C CA . GLY A 1 174 ? 19.878 -14.223 -83.338 1.00 48.88 174 GLY A CA 1
ATOM 1357 C C . GLY A 1 174 ? 19.823 -14.880 -81.964 1.00 48.88 174 GLY A C 1
ATOM 1358 O O . GLY A 1 174 ? 19.919 -16.092 -81.842 1.00 48.88 174 GLY A O 1
ATOM 1359 N N . TYR A 1 175 ? 19.566 -14.051 -80.951 1.00 38.59 175 TYR A N 1
ATOM 1360 C CA . TYR A 1 175 ? 18.951 -14.415 -79.672 1.00 38.59 175 TYR A CA 1
ATOM 1361 C C . TYR A 1 175 ? 19.606 -15.570 -78.896 1.00 38.59 175 TYR A C 1
ATOM 1363 O O . TYR A 1 175 ? 19.306 -16.745 -79.100 1.00 38.59 175 TYR A O 1
ATOM 1371 N N . ILE A 1 176 ? 20.370 -15.221 -77.857 1.00 41.69 176 ILE A N 1
ATOM 1372 C CA . ILE A 1 176 ? 20.625 -16.136 -76.739 1.00 41.69 176 ILE A CA 1
ATOM 1373 C C . ILE A 1 176 ? 19.280 -16.373 -76.039 1.00 41.69 176 ILE A C 1
ATOM 1375 O O . ILE A 1 176 ? 18.873 -15.644 -75.135 1.00 41.69 176 ILE A O 1
ATOM 1379 N N . ARG A 1 177 ? 18.550 -17.393 -76.493 1.00 41.53 177 ARG A N 1
ATOM 1380 C CA . ARG A 1 177 ? 17.389 -17.954 -75.805 1.00 41.53 177 ARG A CA 1
ATOM 1381 C C . ARG A 1 177 ? 17.930 -18.843 -74.684 1.00 41.53 177 ARG A C 1
ATOM 1383 O O . ARG A 1 177 ? 17.902 -20.066 -74.771 1.00 41.53 177 ARG A O 1
ATOM 1390 N N . ALA A 1 178 ? 18.463 -18.216 -73.634 1.00 41.81 178 ALA A N 1
ATOM 1391 C CA . ALA A 1 178 ? 18.530 -18.875 -72.338 1.00 41.81 178 ALA A CA 1
ATOM 1392 C C . ALA A 1 178 ? 17.098 -19.295 -71.989 1.00 41.81 178 ALA A C 1
ATOM 1394 O O . ALA A 1 178 ? 16.161 -18.521 -72.207 1.00 41.81 178 ALA A O 1
ATOM 1395 N N . GLN A 1 179 ? 16.923 -20.539 -71.547 1.00 46.03 179 GLN A N 1
ATOM 1396 C CA . GLN A 1 179 ? 15.637 -21.089 -71.135 1.00 46.03 179 GLN A CA 1
ATOM 1397 C C . GLN A 1 179 ? 14.831 -20.058 -70.327 1.00 46.03 179 GLN A C 1
ATOM 1399 O O . GLN A 1 179 ? 15.148 -19.749 -69.186 1.00 46.03 179 GLN A O 1
ATOM 1404 N N . GLY A 1 180 ? 13.797 -19.515 -70.972 1.00 45.38 180 GLY A N 1
ATOM 1405 C CA . GLY A 1 180 ? 12.606 -18.938 -70.361 1.00 45.38 180 GLY A CA 1
ATOM 1406 C C . GLY A 1 180 ? 12.789 -17.946 -69.214 1.00 45.38 180 GLY A C 1
ATOM 1407 O O . GLY A 1 180 ? 12.233 -18.190 -68.150 1.00 45.38 180 GLY A O 1
ATOM 1408 N N . ARG A 1 181 ? 13.476 -16.819 -69.438 1.00 45.66 181 ARG A N 1
ATOM 1409 C CA . ARG A 1 181 ? 13.071 -15.460 -68.996 1.00 45.66 181 ARG A CA 1
ATOM 1410 C C . ARG A 1 181 ? 14.129 -14.452 -69.447 1.00 45.66 181 ARG A C 1
ATOM 1412 O O . ARG A 1 181 ? 15.315 -14.635 -69.188 1.00 45.66 181 ARG A O 1
ATOM 1419 N N . ARG A 1 182 ? 13.701 -13.401 -70.152 1.00 44.19 182 ARG A N 1
ATOM 1420 C CA . ARG A 1 182 ? 14.568 -12.280 -70.536 1.00 44.19 182 ARG A CA 1
ATOM 1421 C C . ARG A 1 182 ? 15.081 -11.590 -69.276 1.00 44.19 182 ARG A C 1
ATOM 1423 O O . ARG A 1 182 ? 14.297 -11.239 -68.403 1.00 44.19 182 ARG A O 1
ATOM 1430 N N . ILE A 1 183 ? 16.388 -11.359 -69.214 1.00 51.75 183 ILE A N 1
ATOM 1431 C CA . ILE A 1 183 ? 17.012 -10.543 -68.164 1.00 51.75 183 ILE A CA 1
ATOM 1432 C C . ILE A 1 183 ? 16.589 -9.066 -68.313 1.00 51.75 183 ILE A C 1
ATOM 1434 O O . ILE A 1 183 ? 16.457 -8.366 -67.314 1.00 51.75 183 ILE A O 1
ATOM 1438 N N . ASP A 1 184 ? 16.252 -8.623 -69.528 1.00 49.94 184 ASP A N 1
ATOM 1439 C CA . ASP A 1 184 ? 15.774 -7.256 -69.784 1.00 49.94 184 ASP A CA 1
ATOM 1440 C C . ASP A 1 184 ? 14.367 -6.985 -69.214 1.00 49.94 184 ASP A C 1
ATOM 1442 O O . ASP A 1 184 ? 14.053 -5.848 -68.856 1.00 49.94 184 ASP A O 1
ATOM 1446 N N . ASP A 1 185 ? 13.550 -8.028 -69.020 1.00 51.88 185 ASP A N 1
ATOM 1447 C CA . ASP A 1 185 ? 12.259 -7.906 -68.325 1.00 51.88 185 ASP A CA 1
ATOM 1448 C C . ASP A 1 185 ? 12.462 -7.766 -66.798 1.00 51.88 185 ASP A C 1
ATOM 1450 O O . ASP A 1 185 ? 11.612 -7.222 -66.104 1.00 51.88 185 ASP A O 1
ATOM 1454 N N . PHE A 1 186 ? 13.617 -8.176 -66.254 1.00 47.81 186 PHE A N 1
ATOM 1455 C CA . PHE A 1 186 ? 13.942 -8.042 -64.824 1.00 47.81 186 PHE A CA 1
ATOM 1456 C C . PHE A 1 186 ? 14.448 -6.645 -64.426 1.00 47.81 186 PHE A C 1
ATOM 1458 O O . PHE A 1 186 ? 14.427 -6.306 -63.243 1.00 47.81 186 PHE A O 1
ATOM 1465 N N . LEU A 1 187 ? 14.916 -5.843 -65.391 1.00 52.91 187 LEU A N 1
ATOM 1466 C CA . LEU A 1 187 ? 15.395 -4.471 -65.168 1.00 52.91 187 LEU A CA 1
ATOM 1467 C C . LEU A 1 187 ? 14.339 -3.403 -65.495 1.00 52.91 187 LEU A C 1
ATOM 1469 O O . LEU A 1 187 ? 14.478 -2.263 -65.052 1.00 52.91 187 LEU A O 1
ATOM 1473 N N . SER A 1 188 ? 13.297 -3.762 -66.249 1.00 51.69 188 SER A N 1
ATOM 1474 C CA . SER A 1 188 ? 12.218 -2.856 -66.665 1.00 51.69 188 SER A CA 1
ATOM 1475 C C . SER A 1 188 ? 10.938 -2.997 -65.834 1.00 51.69 188 SER A C 1
ATOM 1477 O O . SER A 1 188 ? 10.217 -2.011 -65.675 1.00 51.69 188 SER A O 1
ATOM 1479 N N . ASP A 1 189 ? 10.691 -4.154 -65.212 1.00 41.88 189 ASP A N 1
ATOM 1480 C CA . ASP A 1 189 ? 9.714 -4.260 -64.131 1.00 41.88 189 ASP A CA 1
ATOM 1481 C C . ASP A 1 189 ? 10.357 -3.741 -62.840 1.00 41.88 189 ASP A C 1
ATOM 1483 O O . ASP A 1 189 ? 11.406 -4.224 -62.417 1.00 41.88 189 ASP A O 1
ATOM 1487 N N . GLY A 1 190 ? 9.727 -2.779 -62.164 1.00 49.84 190 GLY A N 1
ATOM 1488 C CA . GLY A 1 190 ? 10.140 -2.230 -60.861 1.00 49.84 190 GLY A CA 1
ATOM 1489 C C . GLY A 1 190 ? 10.102 -3.238 -59.694 1.00 49.84 190 GLY A C 1
ATOM 1490 O O . GLY A 1 190 ? 9.743 -2.888 -58.568 1.00 49.84 190 GLY A O 1
ATOM 1491 N N . SER A 1 191 ? 10.466 -4.497 -59.941 1.00 45.12 191 SER A N 1
ATOM 1492 C CA . SER A 1 191 ? 10.430 -5.640 -59.036 1.00 45.12 191 SER A CA 1
ATOM 1493 C C . SER A 1 191 ? 11.703 -5.807 -58.192 1.00 45.12 191 SER A C 1
ATOM 1495 O O . SER A 1 191 ? 11.823 -6.791 -57.464 1.00 45.12 191 SER A O 1
ATOM 1497 N N . LEU A 1 192 ? 12.595 -4.807 -58.154 1.00 47.09 192 LEU A N 1
ATOM 1498 C CA . LEU A 1 192 ? 13.548 -4.641 -57.041 1.00 47.09 192 LEU A CA 1
ATOM 1499 C C . LEU A 1 192 ? 12.849 -4.254 -55.720 1.00 47.09 192 LEU A C 1
ATOM 1501 O O . LEU A 1 192 ? 13.474 -4.269 -54.665 1.00 47.09 192 LEU A O 1
ATOM 1505 N N . ARG A 1 193 ? 11.535 -3.974 -55.742 1.00 48.41 193 ARG A N 1
ATOM 1506 C CA . ARG A 1 193 ? 10.705 -3.802 -54.533 1.00 48.41 193 ARG A CA 1
ATOM 1507 C C . ARG A 1 193 ? 10.179 -5.115 -53.935 1.00 48.41 193 ARG A C 1
ATOM 1509 O O . ARG A 1 193 ? 9.477 -5.075 -52.930 1.00 48.41 193 ARG A O 1
ATOM 1516 N N . LYS A 1 194 ? 10.496 -6.273 -54.527 1.00 43.88 194 LYS A N 1
ATOM 1517 C CA . LYS A 1 194 ? 10.090 -7.600 -54.030 1.00 43.88 194 LYS A CA 1
ATOM 1518 C C . LYS A 1 194 ? 11.288 -8.541 -53.866 1.00 43.88 194 LYS A C 1
ATOM 1520 O O . LYS A 1 194 ? 11.265 -9.676 -54.327 1.00 43.88 194 LYS A O 1
ATOM 1525 N N . LEU A 1 195 ? 12.310 -8.075 -53.152 1.00 37.94 195 LEU A N 1
ATOM 1526 C CA . LEU A 1 195 ? 13.115 -8.936 -52.281 1.00 37.94 195 LEU A CA 1
ATOM 1527 C C . LEU A 1 195 ? 12.395 -8.985 -50.922 1.00 37.94 195 LEU A C 1
ATOM 1529 O O . LEU A 1 195 ? 12.619 -8.103 -50.092 1.00 37.94 195 LEU A O 1
ATOM 1533 N N . PRO A 1 196 ? 11.468 -9.930 -50.680 1.00 38.94 196 PRO A N 1
ATOM 1534 C CA . PRO A 1 196 ? 10.908 -10.088 -49.355 1.00 38.94 196 PRO A CA 1
ATOM 1535 C C . PRO A 1 196 ? 11.952 -10.763 -48.459 1.00 38.94 196 PRO A C 1
ATOM 1537 O O . PRO A 1 196 ? 12.480 -11.820 -48.785 1.00 38.94 196 PRO A O 1
ATOM 1540 N N . ALA A 1 197 ? 12.190 -10.163 -47.296 1.00 41.91 197 ALA A N 1
ATOM 1541 C CA . ALA A 1 197 ? 12.161 -10.906 -46.040 1.00 41.91 197 ALA A CA 1
ATOM 1542 C C . ALA A 1 197 ? 13.096 -12.135 -45.895 1.00 41.91 197 ALA A C 1
ATOM 1544 O O . ALA A 1 197 ? 12.698 -13.133 -45.303 1.00 41.91 197 ALA A O 1
ATOM 1545 N N . ILE A 1 198 ? 14.351 -12.057 -46.360 1.00 38.62 198 ILE A N 1
ATOM 1546 C CA . ILE A 1 198 ? 15.445 -12.965 -45.923 1.00 38.62 198 ILE A CA 1
ATOM 1547 C C . ILE A 1 198 ? 16.538 -12.182 -45.175 1.00 38.62 198 ILE A C 1
ATOM 1549 O O . ILE A 1 198 ? 17.707 -12.545 -45.147 1.00 38.62 198 ILE A O 1
ATOM 1553 N N . ILE A 1 199 ? 16.158 -11.078 -44.539 1.00 41.00 199 ILE A N 1
ATOM 1554 C CA . ILE A 1 199 ? 16.855 -10.607 -43.344 1.00 41.00 199 ILE A CA 1
ATOM 1555 C C . ILE A 1 199 ? 15.841 -10.839 -42.245 1.00 41.00 199 ILE A C 1
ATOM 1557 O O . ILE A 1 199 ? 14.922 -10.051 -42.027 1.00 41.00 199 ILE A O 1
ATOM 1561 N N . GLY A 1 200 ? 15.925 -12.053 -41.706 1.00 37.91 200 G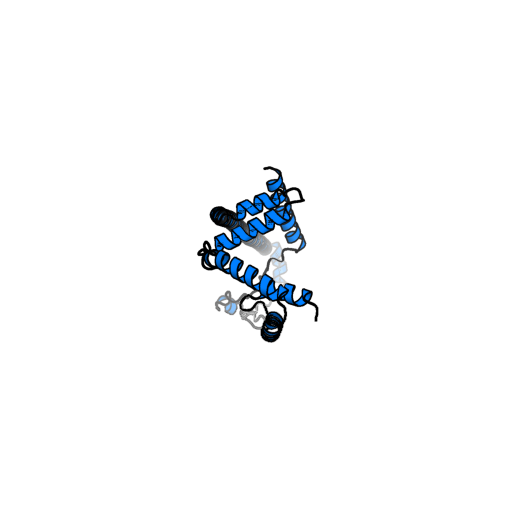LY A N 1
ATOM 1562 C CA . GLY A 1 200 ? 15.085 -12.505 -40.626 1.00 37.91 200 GLY A CA 1
ATOM 1563 C C . GLY A 1 200 ? 15.111 -11.490 -39.496 1.00 37.91 200 GLY A C 1
ATOM 1564 O O . GLY A 1 200 ? 16.142 -10.905 -39.177 1.00 37.91 200 GLY A O 1
ATOM 1565 N N . SER A 1 201 ? 13.937 -11.318 -38.912 1.00 41.28 201 SER A N 1
ATOM 1566 C CA . SER A 1 201 ? 13.721 -11.177 -37.482 1.00 41.28 201 SER A CA 1
ATOM 1567 C C . SER A 1 201 ? 14.869 -11.751 -36.636 1.00 41.28 201 SER A C 1
ATOM 1569 O O . SER A 1 201 ? 14.764 -12.847 -36.082 1.00 41.28 201 SER A O 1
ATOM 1571 N N . SER A 1 202 ? 15.949 -10.992 -36.480 1.00 43.91 202 SER A N 1
ATOM 1572 C CA . SER A 1 202 ? 16.861 -11.106 -35.351 1.00 43.91 202 SER A CA 1
ATOM 1573 C C . SER A 1 202 ? 16.139 -10.504 -34.154 1.00 43.91 202 SER A C 1
ATOM 1575 O O . SER A 1 202 ? 16.484 -9.437 -33.656 1.00 43.91 202 SER A O 1
ATOM 1577 N N . ALA A 1 203 ? 15.074 -11.178 -33.711 1.00 43.59 203 ALA A N 1
ATOM 1578 C CA . ALA A 1 203 ? 14.652 -11.057 -32.332 1.00 43.59 203 ALA A CA 1
ATOM 1579 C C . ALA A 1 203 ? 15.901 -11.395 -31.520 1.00 43.59 203 ALA A C 1
ATOM 1581 O O . ALA A 1 203 ? 16.391 -12.523 -31.618 1.00 43.59 203 ALA A O 1
ATOM 1582 N N . LEU A 1 204 ? 16.466 -10.403 -30.824 1.00 45.78 204 LEU A N 1
ATOM 1583 C CA . LEU A 1 204 ? 17.569 -10.605 -29.897 1.00 45.78 204 LEU A CA 1
ATOM 1584 C C . LEU A 1 204 ? 17.151 -11.719 -28.932 1.00 45.78 204 LEU A C 1
ATOM 1586 O O . LEU A 1 204 ? 16.459 -11.485 -27.942 1.00 45.78 204 LEU A O 1
ATOM 1590 N N . ARG A 1 205 ? 17.559 -12.955 -29.225 1.00 46.09 205 ARG A N 1
ATOM 1591 C CA . ARG A 1 205 ? 17.630 -14.018 -28.234 1.00 46.09 205 ARG A CA 1
ATOM 1592 C C . ARG A 1 205 ? 18.804 -13.643 -27.351 1.00 46.09 205 ARG A C 1
ATOM 1594 O O . ARG A 1 205 ? 19.927 -14.077 -27.582 1.00 46.09 205 ARG A O 1
ATOM 1601 N N . VAL A 1 206 ? 18.542 -12.768 -26.387 1.00 56.75 206 VAL A N 1
ATOM 1602 C CA . VAL A 1 206 ? 19.443 -12.592 -25.257 1.00 56.75 206 VAL A CA 1
ATOM 1603 C C . VAL A 1 206 ? 19.499 -13.953 -24.578 1.00 56.75 206 VAL A C 1
ATOM 1605 O O . VAL A 1 206 ? 18.470 -14.476 -24.148 1.00 56.75 206 VAL A O 1
ATOM 1608 N N . ASP A 1 207 ? 20.680 -14.567 -24.577 1.00 70.50 207 ASP A N 1
ATOM 1609 C CA . ASP A 1 207 ? 20.911 -15.829 -23.884 1.00 70.50 207 ASP A CA 1
ATOM 1610 C C . ASP A 1 207 ? 20.475 -15.648 -22.417 1.00 70.50 207 ASP A C 1
ATOM 1612 O O . ASP A 1 207 ? 20.951 -14.705 -21.772 1.00 70.50 207 ASP A O 1
ATOM 1616 N N . PRO A 1 208 ? 19.565 -16.479 -21.874 1.00 75.19 208 PRO A N 1
ATOM 1617 C CA . PRO A 1 208 ? 19.075 -16.346 -20.502 1.00 75.19 208 PRO A CA 1
ATOM 1618 C C . PRO A 1 208 ? 20.201 -16.253 -19.463 1.00 75.19 208 PRO A C 1
ATOM 1620 O O . PRO A 1 208 ? 20.059 -15.525 -18.483 1.00 75.19 208 PRO A O 1
ATOM 1623 N N . LYS A 1 209 ? 21.364 -16.869 -19.714 1.00 79.69 209 LYS A N 1
ATOM 1624 C CA . LYS A 1 209 ? 22.548 -16.737 -18.843 1.00 79.69 209 LYS A CA 1
ATOM 1625 C C . LYS A 1 209 ? 23.121 -15.321 -18.801 1.00 79.69 209 LYS A C 1
ATOM 1627 O O . LYS A 1 209 ? 23.649 -14.885 -17.782 1.00 79.69 209 LYS A O 1
ATOM 1632 N N . THR A 1 210 ? 23.021 -14.595 -19.909 1.00 71.81 210 THR A N 1
ATOM 1633 C CA . THR A 1 210 ? 23.466 -13.200 -20.005 1.00 71.81 210 THR A CA 1
ATOM 1634 C C . THR A 1 210 ? 22.502 -12.290 -19.249 1.00 71.81 210 THR A C 1
ATOM 1636 O O . THR A 1 210 ? 22.935 -11.364 -18.568 1.00 71.81 210 THR A O 1
ATOM 1639 N N . LEU A 1 211 ? 21.203 -12.599 -19.293 1.00 69.69 211 LEU A N 1
ATOM 1640 C CA . LEU A 1 211 ? 20.185 -11.881 -18.532 1.00 69.69 211 LEU A CA 1
ATOM 1641 C C . LEU A 1 211 ? 20.348 -12.102 -17.017 1.00 69.69 211 LEU A C 1
ATOM 1643 O O . LEU A 1 211 ? 20.314 -11.138 -16.255 1.00 69.69 211 LEU A O 1
ATOM 1647 N N . GLU A 1 212 ? 20.615 -13.337 -16.579 1.00 82.50 212 GLU A N 1
ATOM 1648 C CA . GLU A 1 212 ? 20.927 -13.642 -15.173 1.00 82.50 212 GLU A CA 1
ATOM 1649 C C . GLU A 1 212 ? 22.186 -12.919 -14.685 1.00 82.50 212 GLU A C 1
ATOM 1651 O O . GLU A 1 212 ? 22.203 -12.392 -13.572 1.00 82.50 212 GLU A O 1
ATOM 1656 N N . LYS A 1 213 ? 23.223 -12.829 -15.527 1.00 86.25 213 LYS A N 1
ATOM 1657 C CA . LYS A 1 213 ? 24.451 -12.103 -15.191 1.00 86.25 213 LYS A CA 1
ATOM 1658 C C . LYS A 1 213 ? 24.200 -10.604 -14.997 1.00 86.25 213 LYS A C 1
ATOM 1660 O O . LYS A 1 213 ? 24.665 -10.042 -14.009 1.00 86.25 213 LYS A O 1
ATOM 1665 N N . ILE A 1 214 ? 23.426 -9.978 -15.888 1.00 73.38 214 ILE A N 1
ATOM 1666 C CA . ILE A 1 214 ? 23.061 -8.554 -15.784 1.00 73.38 214 ILE A CA 1
ATOM 1667 C C . ILE A 1 214 ? 22.238 -8.300 -14.514 1.00 73.38 214 ILE A C 1
ATOM 1669 O O . ILE A 1 214 ? 22.506 -7.350 -13.781 1.00 73.38 214 ILE A O 1
ATOM 1673 N N . ILE A 1 215 ? 21.272 -9.172 -14.207 1.00 81.88 215 ILE A N 1
ATOM 1674 C CA . ILE A 1 215 ? 20.481 -9.075 -12.970 1.00 81.88 215 ILE A CA 1
ATOM 1675 C C . ILE A 1 215 ? 21.381 -9.223 -11.731 1.00 81.88 215 ILE A C 1
ATOM 1677 O O . ILE A 1 215 ? 21.204 -8.492 -10.754 1.00 81.88 215 ILE A O 1
ATOM 1681 N N . GLY A 1 216 ? 22.363 -10.127 -11.771 1.00 90.50 216 GLY A N 1
ATOM 1682 C CA . GLY A 1 216 ? 23.344 -10.314 -10.700 1.00 90.50 216 GLY A CA 1
ATOM 1683 C C . GLY A 1 216 ? 24.226 -9.085 -10.465 1.00 90.50 216 GLY A C 1
ATOM 1684 O O . GLY A 1 216 ? 24.397 -8.669 -9.320 1.00 90.50 216 GLY A O 1
ATOM 1685 N N . GLU A 1 217 ? 24.735 -8.460 -11.529 1.00 82.38 217 GLU A N 1
ATOM 1686 C CA . GLU A 1 217 ? 25.553 -7.241 -11.435 1.00 82.38 217 GLU A CA 1
ATOM 1687 C C . GLU A 1 217 ? 24.744 -6.045 -10.909 1.00 82.38 217 GLU A C 1
ATOM 1689 O O . GLU A 1 217 ? 25.228 -5.305 -10.048 1.00 82.38 217 GLU A O 1
ATOM 1694 N N . ILE A 1 218 ? 23.483 -5.889 -11.332 1.00 75.81 218 ILE A N 1
ATOM 1695 C CA . ILE A 1 218 ? 22.584 -4.856 -10.789 1.00 75.81 218 ILE A CA 1
ATOM 1696 C C . ILE A 1 218 ? 22.344 -5.081 -9.290 1.00 75.81 218 ILE A C 1
ATOM 1698 O O . ILE A 1 218 ? 22.420 -4.130 -8.509 1.00 75.81 218 ILE A O 1
ATOM 1702 N N . ARG A 1 219 ? 22.105 -6.330 -8.862 1.00 87.06 219 ARG A N 1
ATOM 1703 C CA . ARG A 1 219 ? 21.928 -6.665 -7.439 1.00 87.06 219 ARG A CA 1
ATOM 1704 C C . ARG A 1 219 ? 23.182 -6.338 -6.622 1.00 87.06 219 ARG A C 1
ATOM 1706 O O . ARG A 1 219 ? 23.063 -5.674 -5.598 1.00 87.06 219 ARG A O 1
ATOM 1713 N N . ALA A 1 220 ? 24.363 -6.738 -7.092 1.00 82.62 220 ALA A N 1
ATOM 1714 C CA . ALA A 1 220 ? 25.625 -6.479 -6.396 1.00 82.62 220 ALA A CA 1
ATOM 1715 C C . ALA A 1 220 ? 25.931 -4.975 -6.282 1.00 82.62 220 ALA A C 1
ATOM 1717 O O . ALA A 1 220 ? 26.403 -4.503 -5.248 1.00 82.62 220 ALA A O 1
ATOM 1718 N N . THR A 1 221 ? 25.618 -4.204 -7.329 1.00 72.00 221 THR A N 1
ATOM 1719 C CA . THR A 1 221 ? 25.804 -2.747 -7.319 1.00 72.00 221 THR A CA 1
ATOM 1720 C C . THR A 1 221 ? 24.875 -2.089 -6.302 1.00 72.00 221 THR A C 1
ATOM 1722 O O . THR A 1 221 ? 25.308 -1.230 -5.535 1.00 72.00 221 THR A O 1
ATOM 1725 N N . LEU A 1 222 ? 23.615 -2.528 -6.228 1.00 72.38 222 LEU A N 1
ATOM 1726 C CA . LEU A 1 222 ? 22.680 -2.047 -5.211 1.00 72.38 222 LEU A CA 1
ATOM 1727 C C . LEU A 1 222 ? 23.173 -2.391 -3.797 1.00 72.38 222 LEU A C 1
ATOM 1729 O O . LEU A 1 222 ? 23.233 -1.495 -2.961 1.00 72.38 222 LEU A O 1
ATOM 1733 N N . GLU A 1 223 ? 23.613 -3.625 -3.541 1.00 80.19 223 GLU A N 1
ATOM 1734 C CA . GLU A 1 223 ? 24.143 -4.042 -2.229 1.00 80.19 223 GLU A CA 1
ATOM 1735 C C . GLU A 1 223 ? 25.361 -3.213 -1.783 1.00 80.19 223 GLU A C 1
ATOM 1737 O O . GLU A 1 223 ? 25.419 -2.774 -0.634 1.00 80.19 223 GLU A O 1
ATOM 1742 N N . LEU A 1 224 ? 26.298 -2.916 -2.689 1.00 75.81 224 LEU A N 1
ATOM 1743 C CA . LEU A 1 224 ? 27.452 -2.060 -2.386 1.00 75.81 224 LEU A CA 1
ATOM 1744 C C . LEU A 1 224 ? 27.048 -0.614 -2.076 1.00 75.81 224 LEU A C 1
ATOM 1746 O O . LEU A 1 224 ? 27.624 0.011 -1.188 1.00 75.81 224 LEU A O 1
ATOM 1750 N N . THR A 1 225 ? 26.035 -0.092 -2.770 1.00 65.56 225 THR A N 1
ATOM 1751 C CA . THR A 1 225 ? 25.532 1.268 -2.524 1.00 65.56 225 THR A CA 1
ATOM 1752 C C . THR A 1 225 ? 24.793 1.357 -1.183 1.00 65.56 225 THR A C 1
ATOM 1754 O O . THR A 1 225 ? 24.851 2.387 -0.518 1.00 65.56 225 THR A O 1
ATOM 1757 N N . PHE A 1 226 ? 24.142 0.271 -0.753 1.00 62.16 226 PHE A N 1
ATOM 1758 C CA . PHE A 1 226 ? 23.432 0.187 0.528 1.00 62.16 226 PHE A CA 1
ATOM 1759 C C . PHE A 1 226 ? 24.349 -0.010 1.746 1.00 62.16 226 PHE A C 1
ATOM 1761 O O . PHE A 1 226 ? 23.935 0.316 2.854 1.00 62.16 226 PHE A O 1
ATOM 1768 N N . HIS A 1 227 ? 25.571 -0.520 1.571 1.00 59.34 227 HIS A N 1
ATOM 1769 C CA . HIS A 1 227 ? 26.528 -0.717 2.670 1.00 59.34 227 HIS A CA 1
ATOM 1770 C C . HIS A 1 227 ? 27.529 0.433 2.862 1.00 59.34 227 HIS A C 1
ATOM 1772 O O . HIS A 1 227 ? 28.246 0.447 3.862 1.00 59.34 227 HIS A O 1
ATOM 1778 N N . ALA A 1 228 ? 27.594 1.383 1.927 1.00 52.88 228 ALA A N 1
ATOM 1779 C CA . ALA A 1 228 ? 28.552 2.490 1.955 1.00 52.88 228 ALA A CA 1
ATOM 1780 C C . ALA A 1 228 ? 28.016 3.799 2.582 1.00 52.88 228 ALA A C 1
ATOM 1782 O O . ALA A 1 228 ? 28.743 4.794 2.587 1.00 52.88 228 ALA A O 1
ATOM 1783 N N . GLY A 1 229 ? 26.782 3.818 3.101 1.00 48.22 229 GLY A N 1
ATOM 1784 C CA . GLY A 1 229 ? 26.167 4.965 3.791 1.00 48.22 229 GLY A CA 1
ATOM 1785 C C . GLY A 1 229 ? 25.604 4.582 5.149 1.00 48.22 229 GLY A C 1
ATOM 1786 O O . GLY A 1 229 ? 25.628 5.455 6.045 1.00 48.22 229 GLY A O 1
#

Foldseek 3Di:
DDCVVLVVVLVQPDVPSDDPVVVVVNVVCLVPDVVSVVVSVVSVVVVVVCVVVVVPPPPPDPPLVVVLVVVVVVVVVVPPPDDDDVVNVVVNQCSPPVVVVVVVVVVVVVVVVVVVVVVVVVVVVVVVVVVVVVVVVVVVVVVVVVVVVVVVVVCVDPVCVVVVVPPPPPPDPDDPPDDDDDVVVVVPPPCVVPPPDPVDPPPPPPPVVNVVVVVVVVVVVVVVVVVPD

Sequence (229 aa):
MSCERYQQLLHLNRPGEISAVDADDLRQHLAHCESCSLEWRRVQRADKFLEPLRSFSPTPPGPEMLTADIMRRVRDTASTGSQRSIIDRILDIFLVPGVRYSAVAAISVVIMSLVAQSLFLLDDISSLENRMVSASIRRAAAVYTARSETLRRVAESEQAQPIVRNLPLTVNGGYIRAQGRRIDDFLSDGSLRKLPAIIGSSALRVDPKTLEKIIGEIRATLELTFHAG

pLDDT: mean 78.13, std 18.16, range [37.91, 98.06]

Secondary structure (DSSP, 8-state):
--HHHHHHHHHT-STTTS-HHHHHHHHHHHHH-HHHHHHHHHHHHHHHHHHHHHH-------HHHHHHHHHHHHHHHHSTTS---HHHHHHHHTTSHHHHHHHHHHHHHHHHHHHHHHHHHHHHHHHHHHHHHHHHHHHHHHHHHHHHHHHHHHHHSGGGHHHHTTS-----SS----TT--HHHHHHS-GGG---S-S--------HHHHHHHHHHHHHHHHHHHH--

Radius of gyration: 46.11 Å; chains: 1; bounding box: 85×37×128 Å